Protein AF-A0A8H5H536-F1 (afdb_monomer)

InterPro domains:
  IPR001461 Aspartic peptidase A1 [PR00792] (203-216)
  IPR001461 Aspartic peptidase A1 [PR00792] (248-259)
  IPR001461 Aspartic peptidase A1 [PTHR47966] (101-314)
  IPR001969 Aspartic peptidase, active site [PS00141] (248-259)
  IPR021109 Aspartic peptidase domain superfamily [G3DSA:2.40.70.10] (59-215)
  IPR021109 Aspartic peptidase domain superfamily [G3DSA:2.40.70.10] (216-343)
  IPR021109 Aspartic pe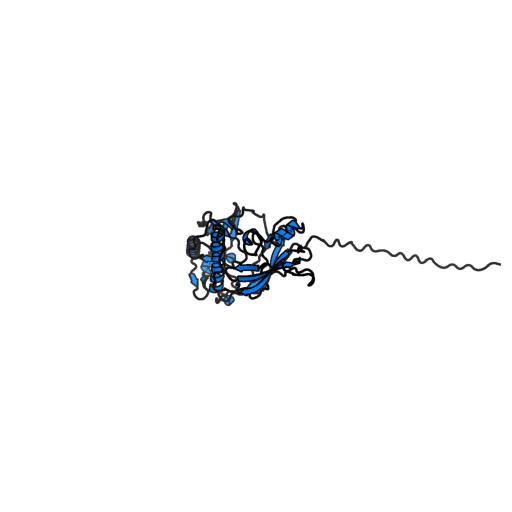ptidase domain superfamily [SSF50630] (77-317)
  IPR033121 Peptidase family A1 domain [PF00026] (100-315)
  IPR033121 Peptidase family A1 domain [PS51767] (1-344)
  IPR034164 Pepsin-like domain [cd05471] (98-299)

pLDDT: mean 84.54, std 18.36, range [27.88, 98.62]

Foldseek 3Di:
DDDDDDDDDDPPPPPPPPPDPPPPPPVPFPQKWWWKKAADFQFLQLQQLLLLLQVVVVQLLLVVVVDPDPDDDDDDAARAQGMDTDTDKDWAPDPPQKAFPVKKFWDDGSRKIFIFTKIFTWIDSDPLQIQGGAIDGDGPDMDRQPPDPDDQDPKDQCSQAPRIPPDRTGDHSLRRCVVVVSAQDSDKDKADDDDLDRIDGDIIIGHRDDDPVRDDDDDDDDDAFFRTNKFWKWKDFPPHTLRDTDIDHDDPSRQFAEDEPSSLVVQCVVLVWDQDPQRRFTWHAPVSLVVGTWIWIQGNNDTDTCGSVNQWDNLSCQVSNVHHSRITTGRYDYSDNDPRDSRD

Organism: NCBI:txid2823264

Secondary structure (DSSP, 8-state):
-------------------------------EEEEEEEE--S-HHHHHHHHHHHHHHHHHHHHHHTTTS------------SEEEE---EE-SSTTS-EEEEEEEEEE-SS-EEEEEEEEEEEEEETTEEEEEEEEEEEEEEES-TT-S-----S-GGGGTTTBTT-S----HHHHHHHTTSSSSS-EEEE----SSSEEEEEEEEESS--GGG--S-PPP---BTTTTEEEEEEEETTEEEEEEEEEE--TT--SEEE-HHHHHHHHHHHT-EEETTTTEEE--HHHHHHPPPEEEEETTEEEEE-GGGGB--GGGGGGGT--TT--BB-EEE-TT----TT-

Radius of gyration: 27.01 Å; Cα contacts (8 Å, |Δi|>4): 623; chains: 1; bounding box: 98×90×53 Å

Sequence (344 aa):
MFSSTSLLTVVTLVLGFASGTVIVVDRSPILSLPLKRINNFTSGHDILAHDLARINKFDNRAKAHGSDKPAKRQAEPVINEVVSYIASVGVGANDKQSTDTGELVEVSYGSGDFVGLEFIDRVTLTPSLVIQQQSIGIAIESDGFEGVDGILGIGPVALTEGTVDGSVTVPTVTDNLFALGSITENLVSISFEPTTTEEITNGELFFGGTDSSKFTGNITFVPKVGDFWGISQSVSYGGTTIIDNLSGIVDTGTTLLLMTTASFDAYIAATGGVLNENVGLFSITAAQFAALKPLEFNIGGTTFSLTANAQIFPRSLNVDIGGTANDIFLIAGDLGGFPFSQNL

Solvent-accessible surface area (backbone atoms only — not comparable to full-atom values): 20076 Å² total; per-residue (Å²): 138,90,80,80,91,82,89,81,79,87,80,79,79,77,78,74,76,74,77,66,76,80,74,76,70,81,77,70,70,54,44,65,37,62,19,32,40,41,55,59,50,70,25,32,44,56,46,52,52,32,38,50,35,35,51,53,39,51,53,52,49,42,56,28,74,78,38,105,49,83,81,70,91,73,94,66,80,62,34,66,64,38,62,46,77,45,63,76,69,45,73,56,92,51,93,85,58,62,39,80,69,85,32,47,24,48,51,77,58,32,27,26,37,37,37,28,40,31,28,34,25,28,39,32,61,33,100,51,41,69,40,75,72,36,71,44,74,48,69,79,44,72,46,45,52,84,96,53,98,74,82,85,68,82,69,59,47,75,75,36,44,75,29,34,59,101,43,71,58,55,74,34,66,57,53,50,35,28,75,72,61,67,25,89,36,84,40,74,36,80,44,82,61,91,66,73,60,57,64,48,78,64,28,34,41,24,51,30,46,76,64,72,91,77,60,78,91,78,89,84,82,68,72,76,32,49,73,56,63,9,38,59,31,30,33,27,48,80,87,43,76,51,37,81,74,44,73,43,70,69,58,92,81,46,87,56,54,69,30,55,41,72,34,32,51,51,49,34,66,74,56,60,45,44,78,34,82,84,22,53,34,31,30,42,52,74,70,41,55,76,65,46,56,41,42,36,37,37,43,81,88,44,78,48,72,43,43,50,75,72,46,35,53,50,39,77,50,25,56,47,25,62,48,46,72,85,53,43,35,39,37,63,38,66,56,74,71,67,82,77,57,91,46,63

Nearest PDB structures (foldseek):
  1wkr-assembly1_A  TM=9.318E-01  e=3.523E-28  Irpex lacteus
  4rld-assembly1_A  TM=7.483E-01  e=2.698E-11  Blattella germanica
  5t4s-assembly2_B  TM=7.698E-01  e=8.590E-10  Homo sapiens
  5sxn-assembly1_A  TM=7.716E-01  e=2.570E-09  Homo sapiens
  1lyw-assembly11_H  TM=7.728E-01  e=1.635E-07  Homo sapiens

Mean predicted aligned error: 8.86 Å

Structure (mmCIF, N/CA/C/O backbone):
data_AF-A0A8H5H536-F1
#
_entry.id   AF-A0A8H5H536-F1
#
loop_
_atom_site.group_PDB
_atom_site.id
_atom_site.type_symbol
_atom_site.label_atom_id
_atom_site.label_alt_id
_atom_site.label_comp_id
_atom_site.label_asym_id
_atom_site.label_entity_id
_atom_site.label_seq_id
_atom_site.pdbx_PDB_ins_code
_atom_site.Cartn_x
_atom_site.Cartn_y
_atom_site.Cartn_z
_atom_site.occupancy
_atom_site.B_iso_or_equiv
_atom_site.auth_seq_id
_atom_site.auth_comp_id
_atom_site.auth_asym_id
_atom_site.auth_atom_id
_atom_site.pdbx_PDB_model_num
ATOM 1 N N . MET A 1 1 ? 73.136 -68.335 -19.464 1.00 41.34 1 MET A N 1
ATOM 2 C CA . MET A 1 1 ? 73.255 -67.261 -18.455 1.00 41.34 1 MET A CA 1
ATOM 3 C C . MET A 1 1 ? 71.862 -66.983 -17.917 1.00 41.34 1 MET A C 1
ATOM 5 O O . MET A 1 1 ? 71.053 -66.416 -18.633 1.00 41.34 1 MET A O 1
ATOM 9 N N . PHE A 1 2 ? 71.557 -67.489 -16.722 1.00 36.97 2 PHE A N 1
ATOM 10 C CA . PHE A 1 2 ? 70.309 -67.203 -16.010 1.00 36.97 2 PHE A CA 1
ATOM 11 C C . PHE A 1 2 ? 70.482 -65.906 -15.217 1.00 36.97 2 PHE A C 1
ATOM 13 O O . PHE A 1 2 ? 71.493 -65.758 -14.534 1.00 36.97 2 PHE A O 1
ATOM 20 N N . SER A 1 3 ? 69.507 -64.997 -15.287 1.00 37.75 3 SER A N 1
ATOM 21 C CA . SER A 1 3 ? 69.439 -63.830 -14.405 1.00 37.75 3 SER A CA 1
ATOM 22 C C . SER A 1 3 ? 68.028 -63.664 -13.851 1.00 37.75 3 SER A C 1
ATOM 24 O O . SER A 1 3 ? 67.093 -63.357 -14.582 1.00 37.75 3 SER A O 1
ATOM 26 N N . SER A 1 4 ? 67.947 -63.897 -12.541 1.00 38.84 4 SER A N 1
ATOM 27 C CA . SER A 1 4 ? 67.132 -63.209 -11.533 1.00 38.84 4 SER A CA 1
ATOM 28 C C . SER A 1 4 ? 65.649 -62.937 -11.820 1.00 38.84 4 SER A C 1
ATOM 30 O O . SER A 1 4 ? 65.269 -61.922 -12.400 1.00 38.84 4 SER A O 1
ATOM 32 N N . THR A 1 5 ? 64.823 -63.789 -11.217 1.00 43.00 5 THR A N 1
ATOM 33 C CA . THR A 1 5 ? 63.564 -63.434 -10.548 1.00 43.00 5 THR A CA 1
ATOM 34 C C . THR A 1 5 ? 63.624 -62.084 -9.827 1.00 43.00 5 THR A C 1
ATOM 36 O O . THR A 1 5 ? 64.514 -61.870 -9.005 1.00 43.00 5 THR A O 1
ATOM 39 N N . SER A 1 6 ? 62.604 -61.247 -10.025 1.00 38.75 6 SER A N 1
ATOM 40 C CA . SER A 1 6 ? 62.113 -60.370 -8.964 1.00 38.75 6 SER A CA 1
ATOM 41 C C . SER A 1 6 ? 60.592 -60.288 -9.036 1.00 38.75 6 SER A C 1
ATOM 43 O O . SER A 1 6 ? 60.005 -59.879 -10.036 1.00 38.75 6 SER A O 1
ATOM 45 N N . LEU A 1 7 ? 59.983 -60.780 -7.967 1.00 37.56 7 LEU A N 1
ATOM 46 C CA . LEU A 1 7 ? 58.570 -60.749 -7.645 1.00 37.56 7 LEU A CA 1
ATOM 47 C C . LEU A 1 7 ? 58.362 -59.469 -6.825 1.00 37.56 7 LEU A C 1
ATOM 49 O O . LEU A 1 7 ? 58.986 -59.372 -5.774 1.00 37.56 7 LEU A O 1
ATOM 53 N N . LEU A 1 8 ? 57.530 -58.511 -7.249 1.00 32.16 8 LEU A N 1
ATOM 54 C CA . LEU A 1 8 ? 56.931 -57.555 -6.305 1.00 32.16 8 LEU A CA 1
ATOM 55 C C . LEU A 1 8 ? 55.709 -56.829 -6.901 1.00 32.16 8 LEU A C 1
ATOM 57 O O . LEU A 1 8 ? 55.818 -55.882 -7.670 1.00 32.16 8 LEU A O 1
ATOM 61 N N . THR A 1 9 ? 54.545 -57.343 -6.507 1.00 32.62 9 THR A N 1
ATOM 62 C CA . THR A 1 9 ? 53.381 -56.600 -6.001 1.00 32.62 9 THR A CA 1
ATOM 63 C C . THR A 1 9 ? 52.836 -55.442 -6.846 1.00 32.62 9 THR A C 1
ATOM 65 O O . THR A 1 9 ? 53.209 -54.283 -6.688 1.00 32.62 9 THR A O 1
ATOM 68 N N . VAL A 1 10 ? 51.820 -55.757 -7.653 1.00 33.25 10 VAL A N 1
ATOM 69 C CA . VAL A 1 10 ? 50.838 -54.785 -8.149 1.00 33.25 10 VAL A CA 1
ATOM 70 C C . VAL A 1 10 ? 50.047 -54.257 -6.949 1.00 33.25 10 VAL A C 1
ATOM 72 O O . VAL A 1 10 ? 49.229 -54.972 -6.375 1.00 33.25 10 VAL A O 1
ATOM 75 N N . VAL A 1 11 ? 50.301 -53.012 -6.548 1.00 29.97 11 VAL A N 1
ATOM 76 C CA . VAL A 1 11 ? 49.394 -52.259 -5.674 1.00 29.97 11 VAL A CA 1
ATOM 77 C C . VAL A 1 11 ? 48.292 -51.698 -6.564 1.00 29.97 11 VAL A C 1
ATOM 79 O O . VAL A 1 11 ? 48.457 -50.672 -7.221 1.00 29.97 11 VAL A O 1
ATOM 82 N N . THR A 1 12 ? 47.167 -52.401 -6.623 1.00 31.64 12 THR A N 1
ATOM 83 C CA . THR A 1 12 ? 45.928 -51.890 -7.208 1.00 31.64 12 THR A CA 1
ATOM 84 C C . THR A 1 12 ? 45.383 -50.816 -6.269 1.00 31.64 12 THR A C 1
ATOM 86 O O . THR A 1 12 ? 44.748 -51.119 -5.260 1.00 31.64 12 THR A O 1
ATOM 89 N N . LEU A 1 13 ? 45.656 -49.545 -6.569 1.00 27.88 13 LEU A N 1
ATOM 90 C CA . LEU A 1 13 ? 44.979 -48.425 -5.925 1.00 27.88 13 LEU A CA 1
ATOM 91 C C . LEU A 1 13 ? 43.545 -48.380 -6.468 1.00 27.88 13 LEU A C 1
ATOM 93 O O . LEU A 1 13 ? 43.276 -47.794 -7.515 1.00 27.88 13 LEU A O 1
ATOM 97 N N . VAL A 1 14 ? 42.625 -49.046 -5.775 1.00 33.03 14 VAL A N 1
ATOM 98 C CA . VAL A 1 14 ? 41.189 -48.848 -5.979 1.00 33.03 14 VAL A CA 1
ATOM 99 C C . VAL A 1 14 ? 40.867 -47.450 -5.455 1.00 33.03 14 VAL A C 1
ATOM 101 O O . VAL A 1 14 ? 40.632 -47.264 -4.263 1.00 33.03 14 VAL A O 1
ATOM 104 N N . LEU A 1 15 ? 40.881 -46.445 -6.337 1.00 34.53 15 LEU A N 1
ATOM 105 C CA . LEU A 1 15 ? 40.145 -45.210 -6.085 1.00 34.53 15 LEU A CA 1
ATOM 106 C C . LEU A 1 15 ? 38.660 -45.568 -6.123 1.00 34.53 15 LEU A C 1
ATOM 108 O O . LEU A 1 15 ? 38.019 -45.566 -7.172 1.00 34.53 15 LEU A O 1
ATOM 112 N N . GLY A 1 16 ? 38.122 -45.911 -4.956 1.00 34.75 16 GLY A N 1
ATOM 113 C CA . GLY A 1 16 ? 36.696 -45.814 -4.719 1.00 34.75 16 GLY A CA 1
ATOM 114 C C . GLY A 1 16 ? 36.318 -44.347 -4.847 1.00 34.75 16 GLY A C 1
ATOM 115 O O . GLY A 1 16 ? 36.476 -43.581 -3.900 1.00 34.75 16 GLY A O 1
ATOM 116 N N . PHE A 1 17 ? 35.837 -43.940 -6.020 1.00 40.31 17 PHE A N 1
ATOM 117 C CA . PHE A 1 17 ? 34.988 -42.765 -6.097 1.00 40.31 17 PHE A CA 1
ATOM 118 C C . PHE A 1 17 ? 33.731 -43.119 -5.309 1.00 40.31 17 PHE A C 1
ATOM 120 O O . PHE A 1 17 ? 32.824 -43.774 -5.816 1.00 40.31 17 PHE A O 1
ATOM 127 N N . ALA A 1 18 ? 33.706 -42.732 -4.033 1.00 43.88 18 ALA A N 1
ATOM 128 C CA . ALA A 1 18 ? 32.449 -42.502 -3.356 1.00 43.88 18 ALA A CA 1
ATOM 129 C C . ALA A 1 18 ? 31.731 -41.462 -4.217 1.00 43.88 18 ALA A C 1
ATOM 131 O O . ALA A 1 18 ? 32.141 -40.301 -4.262 1.00 43.88 18 ALA A O 1
ATOM 132 N N . SER A 1 19 ? 30.728 -41.896 -4.979 1.00 49.88 19 SER A N 1
ATOM 133 C CA . SER A 1 19 ? 29.763 -40.989 -5.574 1.00 49.88 19 SER A CA 1
ATOM 134 C C . SER A 1 19 ? 29.090 -40.296 -4.399 1.00 49.88 19 SER A C 1
ATOM 136 O O . SER A 1 19 ? 28.136 -40.821 -3.822 1.00 49.88 19 SER A O 1
ATOM 138 N N . GLY A 1 20 ? 29.655 -39.164 -3.974 1.00 50.12 20 GLY A N 1
ATOM 139 C CA . GLY A 1 20 ? 28.953 -38.240 -3.107 1.00 50.12 20 GLY A CA 1
ATOM 140 C C . GLY A 1 20 ? 27.596 -38.021 -3.747 1.00 50.12 20 GLY A C 1
ATOM 141 O O . GLY A 1 20 ? 27.513 -37.848 -4.967 1.00 50.12 20 GLY A O 1
ATOM 142 N N . THR A 1 21 ? 26.544 -38.150 -2.948 1.00 49.88 21 THR A N 1
ATOM 143 C CA . THR A 1 21 ? 25.178 -37.852 -3.353 1.00 49.88 21 THR A CA 1
ATOM 144 C C . THR A 1 21 ? 25.223 -36.595 -4.209 1.00 49.88 21 THR A C 1
ATOM 146 O O . THR A 1 21 ? 25.726 -35.569 -3.747 1.00 49.88 21 THR A O 1
ATOM 149 N N . VAL A 1 22 ? 24.789 -36.681 -5.469 1.00 46.38 22 VAL A N 1
ATOM 150 C CA . VAL A 1 22 ? 24.587 -35.478 -6.272 1.00 46.38 22 VAL A CA 1
ATOM 151 C C . VAL A 1 22 ? 23.543 -34.689 -5.504 1.00 46.38 22 VAL A C 1
ATOM 153 O O . VAL A 1 22 ? 22.368 -35.052 -5.493 1.00 46.38 22 VAL A O 1
ATOM 156 N N . ILE A 1 23 ? 23.988 -33.663 -4.784 1.00 45.78 23 ILE A N 1
ATOM 157 C CA . ILE A 1 23 ? 23.090 -32.664 -4.240 1.00 45.78 23 ILE A CA 1
ATOM 158 C C . ILE A 1 23 ? 22.550 -31.981 -5.485 1.00 45.78 23 ILE A C 1
ATOM 160 O O . ILE A 1 23 ? 23.246 -31.196 -6.133 1.00 45.78 23 ILE A O 1
ATOM 164 N N . VAL A 1 24 ? 21.333 -32.354 -5.872 1.00 44.69 24 VAL A N 1
ATOM 165 C CA . VAL A 1 24 ? 20.528 -31.528 -6.756 1.00 44.69 24 VAL A CA 1
ATOM 166 C C . VAL A 1 24 ? 20.288 -30.261 -5.952 1.00 44.69 24 VAL A C 1
ATOM 168 O O . VAL A 1 24 ? 19.407 -30.207 -5.101 1.00 44.69 24 VAL A O 1
ATOM 171 N N . VAL A 1 25 ? 21.170 -29.280 -6.133 1.00 47.19 25 VAL A N 1
ATOM 172 C CA . VAL A 1 25 ? 20.876 -27.916 -5.722 1.00 47.19 25 VAL A CA 1
ATOM 173 C C . VAL A 1 25 ? 19.672 -27.545 -6.560 1.00 47.19 25 VAL A C 1
ATOM 175 O O . VAL A 1 25 ? 19.776 -27.518 -7.788 1.00 47.19 25 VAL A O 1
ATOM 178 N N . ASP A 1 26 ? 18.530 -27.372 -5.908 1.00 48.66 26 ASP A N 1
ATOM 179 C CA . ASP A 1 26 ? 17.352 -26.837 -6.560 1.00 48.66 26 ASP A CA 1
ATOM 180 C C . ASP A 1 26 ? 17.751 -25.488 -7.170 1.00 48.66 26 ASP A C 1
ATOM 182 O O . ASP A 1 26 ? 18.129 -24.554 -6.463 1.00 48.66 26 ASP A O 1
ATOM 186 N N . ARG A 1 27 ? 17.809 -25.445 -8.503 1.00 54.88 27 ARG A N 1
ATOM 187 C CA . ARG A 1 27 ? 18.134 -24.240 -9.277 1.00 54.88 27 ARG A CA 1
ATOM 188 C C . ARG A 1 27 ? 16.863 -23.509 -9.693 1.00 54.88 27 ARG A C 1
ATOM 190 O O . ARG A 1 27 ? 16.903 -22.769 -10.676 1.00 54.88 27 ARG A O 1
ATOM 197 N N . SER A 1 28 ? 15.743 -23.760 -9.014 1.00 66.31 28 SER A N 1
ATOM 198 C CA . SER A 1 28 ? 14.539 -22.967 -9.210 1.00 66.31 28 SER A CA 1
ATOM 199 C C . SER A 1 28 ? 14.901 -21.484 -9.088 1.00 66.31 28 SER A C 1
ATOM 201 O O . SER A 1 28 ? 15.673 -21.115 -8.194 1.00 66.31 28 SER A O 1
ATOM 203 N N . PRO A 1 29 ? 14.434 -20.641 -10.022 1.00 75.69 29 PRO A N 1
ATOM 204 C CA . PRO A 1 29 ? 14.765 -19.228 -10.000 1.00 75.69 29 PRO A CA 1
ATOM 205 C C . PRO A 1 29 ? 14.310 -18.618 -8.671 1.00 75.69 29 PRO A C 1
ATOM 207 O O . PRO A 1 29 ? 13.222 -18.913 -8.177 1.00 75.69 29 PRO A O 1
ATOM 210 N N . ILE A 1 30 ? 15.151 -17.767 -8.082 1.00 82.44 30 ILE A N 1
ATOM 211 C CA . ILE A 1 30 ? 14.781 -17.002 -6.889 1.00 82.44 30 ILE A CA 1
ATOM 212 C C . ILE A 1 30 ? 13.914 -15.837 -7.357 1.00 82.44 30 ILE A C 1
ATOM 214 O O . ILE A 1 30 ? 14.422 -14.793 -7.772 1.00 82.44 30 ILE A O 1
ATOM 218 N N . LEU A 1 31 ? 12.605 -16.059 -7.327 1.00 90.56 31 LEU A N 1
ATOM 219 C CA . LEU A 1 31 ? 11.585 -15.093 -7.739 1.00 90.56 31 LEU A CA 1
ATOM 220 C C . LEU A 1 31 ? 11.139 -14.161 -6.600 1.00 90.56 31 LEU A C 1
ATOM 222 O O . LEU A 1 31 ? 10.415 -13.196 -6.836 1.00 90.56 31 LEU A O 1
ATOM 226 N N . SER A 1 32 ? 11.597 -14.464 -5.386 1.00 93.19 32 SER A N 1
ATOM 227 C CA . SER A 1 32 ? 11.337 -13.740 -4.146 1.00 93.19 32 SER A CA 1
ATOM 228 C C . SER A 1 32 ? 12.325 -12.592 -3.947 1.00 93.19 32 SER A C 1
ATOM 230 O O . SER A 1 32 ? 13.542 -12.794 -3.985 1.00 93.19 32 SER A O 1
ATOM 232 N N . LEU A 1 33 ? 11.796 -11.400 -3.691 1.00 94.56 33 LEU A N 1
ATOM 233 C CA . LEU A 1 33 ? 12.526 -10.206 -3.289 1.00 94.56 33 LEU A CA 1
ATOM 234 C C . LEU A 1 33 ? 12.054 -9.793 -1.883 1.00 94.56 33 LEU A C 1
ATOM 236 O O . LEU A 1 33 ? 10.932 -9.297 -1.742 1.00 94.56 33 LEU A O 1
ATOM 240 N N . PRO A 1 34 ? 12.877 -9.993 -0.836 1.00 93.88 34 PRO A N 1
ATOM 241 C CA . PRO A 1 34 ? 12.517 -9.621 0.527 1.00 93.88 34 PRO A CA 1
ATOM 242 C C . PRO A 1 34 ? 12.267 -8.119 0.674 1.00 93.88 34 PRO A C 1
ATOM 244 O O . PRO A 1 34 ? 13.032 -7.301 0.159 1.00 93.88 34 PRO A O 1
ATOM 247 N N . LEU A 1 35 ? 11.232 -7.773 1.438 1.00 93.44 35 LEU A N 1
ATOM 248 C CA . LEU A 1 35 ? 10.911 -6.400 1.805 1.00 93.44 35 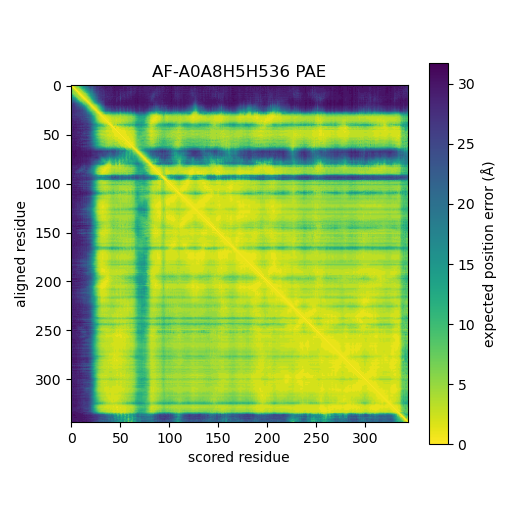LEU A CA 1
ATOM 249 C C . LEU A 1 35 ? 11.196 -6.157 3.281 1.00 93.44 35 LEU A C 1
ATOM 251 O O . LEU A 1 35 ? 10.733 -6.879 4.173 1.00 93.44 35 LEU A O 1
ATOM 255 N N . LYS A 1 36 ? 11.932 -5.080 3.522 1.00 92.81 36 LYS A N 1
ATOM 256 C CA . LYS A 1 36 ? 12.183 -4.523 4.837 1.00 92.81 36 LYS A CA 1
ATOM 257 C C . LYS A 1 36 ? 11.192 -3.406 5.107 1.00 92.81 36 LYS A C 1
ATOM 259 O O . LYS A 1 36 ? 11.188 -2.405 4.401 1.00 92.81 36 LYS A O 1
ATOM 264 N N . ARG A 1 37 ? 10.376 -3.568 6.138 1.00 90.62 37 ARG A N 1
ATOM 265 C CA . ARG A 1 37 ? 9.504 -2.518 6.647 1.00 90.62 37 ARG A CA 1
ATOM 266 C C . ARG A 1 37 ? 10.302 -1.584 7.550 1.00 90.62 37 ARG A C 1
ATOM 268 O O . ARG A 1 37 ? 10.988 -2.064 8.452 1.00 90.62 37 ARG A O 1
ATOM 275 N N . ILE A 1 38 ? 10.163 -0.282 7.329 1.00 88.50 38 ILE A N 1
ATOM 276 C CA . ILE A 1 38 ? 10.620 0.783 8.222 1.00 88.50 38 ILE A CA 1
ATOM 277 C C . ILE A 1 38 ? 9.415 1.652 8.569 1.00 88.50 38 ILE A C 1
ATOM 279 O O . ILE A 1 38 ? 8.685 2.094 7.686 1.00 88.50 38 ILE A O 1
ATOM 283 N N . ASN A 1 39 ? 9.214 1.889 9.855 1.00 86.44 39 ASN A N 1
ATOM 284 C CA . ASN A 1 39 ? 8.228 2.822 10.375 1.00 86.44 39 ASN A CA 1
ATOM 285 C C . ASN A 1 39 ? 8.936 4.125 10.777 1.00 86.44 39 ASN A C 1
ATOM 287 O O . ASN A 1 39 ? 9.887 4.073 11.553 1.00 86.44 39 ASN A O 1
ATOM 291 N N . ASN A 1 40 ? 8.471 5.268 10.271 1.00 83.12 40 ASN A N 1
ATOM 292 C CA . ASN A 1 40 ? 9.058 6.589 10.533 1.00 83.12 40 ASN A CA 1
ATOM 293 C C . ASN A 1 40 ? 7.994 7.630 10.942 1.00 83.12 40 ASN A C 1
ATOM 295 O O . ASN A 1 40 ? 8.155 8.830 10.733 1.00 83.12 40 ASN A O 1
ATOM 299 N N . PHE A 1 41 ? 6.875 7.174 11.510 1.00 83.75 41 PHE A N 1
ATOM 300 C CA . PHE A 1 41 ? 5.860 8.060 12.078 1.00 83.75 41 PHE A CA 1
ATOM 301 C C . PHE A 1 41 ? 6.352 8.766 13.339 1.00 83.75 41 PHE A C 1
ATOM 303 O O . PHE A 1 41 ? 6.998 8.164 14.192 1.00 83.75 41 PHE A O 1
ATOM 310 N N . THR A 1 42 ? 5.948 10.030 13.475 1.00 81.00 42 THR A N 1
ATOM 311 C CA . THR A 1 42 ? 6.133 10.851 14.682 1.00 81.00 42 THR A CA 1
ATOM 312 C C . THR A 1 42 ? 4.816 11.216 15.367 1.00 81.00 42 THR A C 1
ATOM 314 O O . THR A 1 42 ? 4.795 11.567 16.548 1.00 81.00 42 THR A O 1
ATOM 317 N N . SER A 1 43 ? 3.702 11.137 14.638 1.00 86.06 43 SER A N 1
ATOM 318 C CA . SER A 1 43 ? 2.345 11.287 15.155 1.00 86.06 43 SER A CA 1
ATOM 319 C C . SER A 1 43 ? 1.343 10.614 14.215 1.00 86.06 43 SER A C 1
ATOM 321 O O . SER A 1 43 ? 1.623 10.381 13.039 1.00 86.06 43 SER A O 1
ATOM 323 N N . GLY A 1 44 ? 0.147 10.311 14.714 1.00 84.12 44 GLY A N 1
ATOM 324 C CA . GLY A 1 44 ? -0.946 9.837 13.866 1.00 84.12 44 GLY A CA 1
ATOM 325 C C . GLY A 1 44 ? -1.523 10.911 12.935 1.00 84.12 44 GLY A C 1
ATOM 326 O O . GLY A 1 44 ? -2.045 10.563 11.878 1.00 84.12 44 GLY A O 1
ATOM 327 N N . HIS A 1 45 ? -1.374 12.200 13.270 1.00 85.50 45 HIS A N 1
ATOM 328 C CA . HIS A 1 45 ? -1.668 13.314 12.362 1.00 85.50 45 HIS A CA 1
ATOM 329 C C . HIS A 1 45 ? -0.788 13.242 11.119 1.00 85.50 45 HIS A C 1
ATOM 331 O O . HIS A 1 45 ? -1.303 13.395 10.016 1.00 85.50 45 HIS A O 1
ATOM 337 N N . ASP A 1 46 ? 0.503 12.946 11.292 1.00 84.88 46 ASP A N 1
ATOM 338 C CA . ASP A 1 46 ? 1.442 12.815 10.175 1.00 84.88 46 ASP A CA 1
ATOM 339 C C . ASP A 1 46 ? 1.070 11.619 9.288 1.00 84.88 46 ASP A C 1
ATOM 341 O O . ASP A 1 46 ? 1.061 11.754 8.067 1.00 84.88 46 ASP A O 1
ATOM 345 N N . ILE A 1 47 ? 0.663 10.487 9.889 1.00 88.81 47 ILE A N 1
ATOM 346 C CA . ILE A 1 47 ? 0.154 9.319 9.145 1.00 88.81 47 ILE A CA 1
ATOM 347 C C . ILE A 1 47 ? -1.069 9.713 8.299 1.00 88.81 47 ILE A C 1
ATOM 349 O O . ILE A 1 47 ? -1.099 9.465 7.095 1.00 88.81 47 ILE A O 1
ATOM 353 N N . LEU A 1 48 ? -2.088 10.321 8.917 1.00 88.94 48 LEU A N 1
ATOM 354 C CA . LEU A 1 48 ? -3.324 10.671 8.216 1.00 88.94 48 LEU A CA 1
ATOM 355 C C . LEU A 1 48 ? -3.082 11.731 7.134 1.00 88.94 48 LEU A C 1
ATOM 357 O O . LEU A 1 48 ? -3.606 11.606 6.030 1.00 88.94 48 LEU A O 1
ATOM 361 N N . ALA A 1 49 ? -2.290 12.761 7.429 1.00 85.69 49 ALA A N 1
ATOM 362 C CA . ALA A 1 49 ? -1.971 13.817 6.476 1.00 85.69 49 ALA A CA 1
ATOM 363 C C . ALA A 1 49 ? -1.197 13.273 5.267 1.00 85.69 49 ALA A C 1
ATOM 365 O O . ALA A 1 49 ? -1.545 13.606 4.133 1.00 85.69 49 ALA A O 1
ATOM 366 N N . HIS A 1 50 ? -0.210 12.401 5.502 1.00 84.44 50 HIS A N 1
ATOM 367 C CA . HIS A 1 50 ? 0.528 11.697 4.454 1.00 84.44 50 HIS A CA 1
ATOM 368 C C . HIS A 1 50 ? -0.415 10.913 3.535 1.00 84.44 50 HIS A C 1
ATOM 370 O O . HIS A 1 50 ? -0.421 11.106 2.316 1.00 84.44 50 HIS A O 1
ATOM 376 N N . ASP A 1 51 ? -1.260 10.064 4.121 1.00 87.81 51 ASP A N 1
ATOM 377 C CA . ASP A 1 51 ? -2.157 9.208 3.352 1.00 87.81 51 ASP A CA 1
ATOM 378 C C . ASP A 1 51 ? -3.202 10.032 2.575 1.00 87.81 51 ASP A C 1
ATOM 380 O O . ASP A 1 51 ? -3.484 9.746 1.410 1.00 87.81 51 ASP A O 1
ATOM 384 N N . LEU A 1 52 ? -3.725 11.120 3.155 1.00 87.00 52 LEU A N 1
ATOM 385 C CA . LEU A 1 52 ? -4.630 12.039 2.453 1.00 87.00 52 LEU A CA 1
ATOM 386 C C . LEU A 1 52 ? -3.948 12.768 1.287 1.00 87.00 52 LEU A C 1
ATOM 388 O O . LEU A 1 52 ? -4.553 12.912 0.221 1.00 87.00 52 LEU A O 1
ATOM 392 N N . ALA A 1 53 ? -2.697 13.208 1.449 1.00 82.69 53 ALA A N 1
ATOM 393 C CA . ALA A 1 53 ? -1.931 13.830 0.369 1.00 82.69 53 ALA A CA 1
ATOM 394 C C . ALA A 1 53 ? -1.721 12.855 -0.804 1.00 82.69 53 ALA A C 1
ATOM 396 O O . ALA A 1 53 ? -1.898 13.223 -1.972 1.00 82.69 53 ALA A O 1
ATOM 397 N N . ARG A 1 54 ? -1.445 11.583 -0.496 1.00 82.62 54 ARG A N 1
ATOM 398 C CA . ARG A 1 54 ? -1.320 10.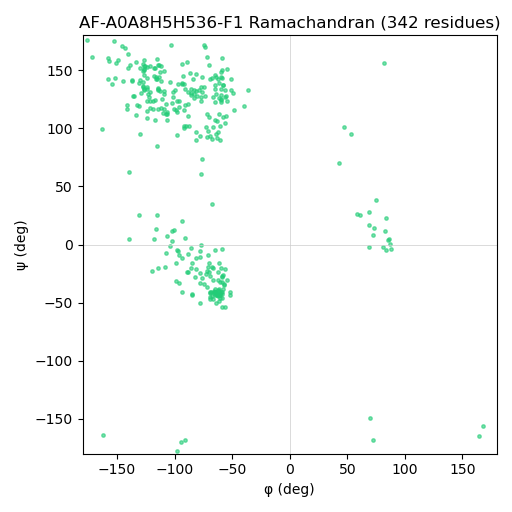497 -1.476 1.00 82.62 54 ARG A CA 1
ATOM 399 C C . ARG A 1 54 ? -2.608 10.257 -2.261 1.00 82.62 54 ARG A C 1
ATOM 401 O O . ARG A 1 54 ? -2.579 10.267 -3.494 1.00 82.62 54 ARG A O 1
ATOM 408 N N . ILE A 1 55 ? -3.748 10.145 -1.578 1.00 83.06 55 ILE A N 1
ATOM 409 C CA . ILE A 1 55 ? -5.046 9.957 -2.244 1.00 83.06 55 ILE A CA 1
ATOM 410 C C . ILE A 1 55 ? -5.433 11.165 -3.109 1.00 83.06 55 ILE A C 1
ATOM 412 O O . ILE A 1 55 ? -5.889 10.986 -4.242 1.00 83.06 55 ILE A O 1
ATOM 416 N N . ASN A 1 56 ? -5.193 12.392 -2.638 1.00 81.25 56 ASN A N 1
ATOM 417 C CA . ASN A 1 56 ? -5.444 13.602 -3.429 1.00 81.25 56 ASN A CA 1
ATOM 418 C C . ASN A 1 56 ? -4.676 13.598 -4.755 1.00 81.25 56 ASN A C 1
ATOM 420 O O . ASN A 1 56 ? -5.185 14.058 -5.782 1.00 81.25 56 ASN A O 1
ATOM 424 N N . LYS A 1 57 ? -3.460 13.041 -4.768 1.00 77.81 57 LYS A N 1
ATOM 425 C CA . LYS A 1 57 ? -2.677 12.921 -5.996 1.00 77.81 57 LYS A CA 1
ATOM 426 C C . LYS A 1 57 ? -3.275 11.917 -6.974 1.00 77.81 57 LYS A C 1
ATOM 428 O O . LYS A 1 57 ? -3.324 12.218 -8.169 1.00 77.81 57 LYS A O 1
ATOM 433 N N . PHE A 1 58 ? -3.753 10.770 -6.493 1.00 79.38 58 PHE A N 1
ATOM 434 C CA . PHE A 1 58 ? -4.434 9.798 -7.349 1.00 79.38 58 PHE A CA 1
ATOM 435 C C . PHE A 1 58 ? -5.659 10.413 -8.020 1.00 79.38 58 PHE A C 1
ATOM 437 O O . PHE A 1 58 ? -5.808 10.296 -9.236 1.00 79.38 58 PHE A O 1
ATOM 444 N N . ASP A 1 59 ? -6.490 11.135 -7.264 1.00 77.38 59 ASP A N 1
ATOM 445 C CA . ASP A 1 59 ? -7.693 11.773 -7.806 1.00 77.38 59 ASP A CA 1
ATOM 446 C C . ASP A 1 59 ? -7.346 12.847 -8.850 1.00 77.38 59 ASP A C 1
ATOM 448 O O . ASP A 1 59 ? -7.922 12.884 -9.940 1.00 77.38 59 ASP A O 1
ATOM 452 N N . ASN A 1 60 ? -6.330 13.669 -8.576 1.00 77.00 60 ASN A N 1
ATOM 453 C CA . ASN A 1 60 ? -5.835 14.654 -9.536 1.00 77.00 60 ASN A CA 1
ATOM 454 C C . ASN A 1 60 ? -5.286 14.003 -10.815 1.00 77.00 60 ASN A C 1
ATOM 456 O O . ASN A 1 60 ? -5.523 14.515 -11.911 1.00 77.00 60 ASN A O 1
ATOM 460 N N . ARG A 1 61 ? -4.577 12.873 -10.703 1.00 74.50 61 ARG A N 1
ATOM 461 C CA . ARG A 1 61 ? -4.025 12.143 -11.854 1.00 74.50 61 ARG A CA 1
ATOM 462 C C . ARG A 1 61 ? -5.126 11.491 -12.690 1.00 74.50 61 ARG A C 1
ATOM 464 O O . ARG A 1 61 ? -5.115 11.674 -13.903 1.00 74.50 61 ARG A O 1
ATOM 471 N N . ALA A 1 62 ? -6.096 10.826 -12.063 1.00 74.31 62 ALA A N 1
ATOM 472 C CA . ALA A 1 62 ? -7.246 10.234 -12.754 1.00 74.31 62 ALA A CA 1
ATOM 473 C C . ALA A 1 62 ? -8.065 11.302 -13.508 1.00 74.31 62 ALA A C 1
ATOM 475 O O . ALA A 1 62 ? -8.464 11.117 -14.659 1.00 74.31 62 ALA A O 1
ATOM 476 N N . LYS A 1 63 ? -8.261 12.480 -12.896 1.00 74.25 63 LYS A N 1
ATOM 477 C CA . LYS A 1 63 ? -8.900 13.632 -13.556 1.00 74.25 63 LYS A CA 1
ATOM 478 C C . LYS A 1 63 ? -8.072 14.176 -14.716 1.00 74.25 63 LYS A C 1
ATOM 480 O O . LYS A 1 63 ? -8.646 14.544 -15.741 1.00 74.25 63 LYS A O 1
ATOM 485 N N . ALA A 1 64 ? -6.749 14.236 -14.561 1.00 68.81 64 ALA A N 1
ATOM 486 C CA . ALA A 1 64 ? -5.852 14.693 -15.612 1.00 68.81 64 ALA A CA 1
ATOM 487 C C . ALA A 1 64 ? -5.856 13.737 -16.808 1.00 68.81 64 ALA A C 1
ATOM 489 O O . ALA A 1 64 ? -5.931 14.227 -17.923 1.00 68.81 64 ALA A O 1
ATOM 490 N N . HIS A 1 65 ? -5.869 12.415 -16.603 1.00 62.91 65 HIS A N 1
ATOM 491 C CA . HIS A 1 65 ? -5.887 11.439 -17.700 1.00 62.91 65 HIS A CA 1
ATOM 492 C C . HIS A 1 65 ? -7.148 11.549 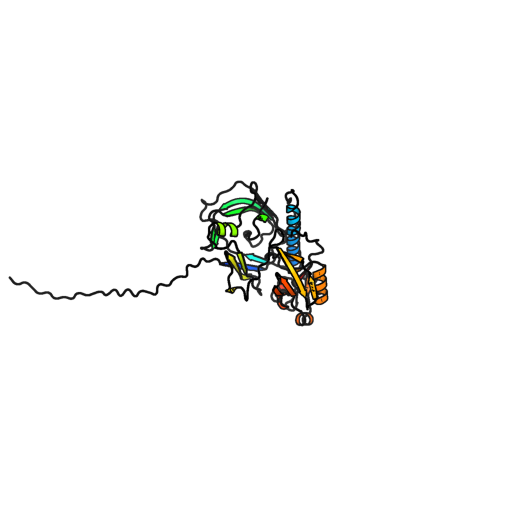-18.578 1.00 62.91 65 HIS A C 1
ATOM 494 O O . HIS A 1 65 ? -7.087 11.340 -19.787 1.00 62.91 65 HIS A O 1
ATOM 500 N N . GLY A 1 66 ? -8.278 11.969 -17.996 1.00 58.47 66 GLY A N 1
ATOM 501 C CA . GLY A 1 66 ? -9.515 12.272 -18.726 1.00 58.47 66 GLY A CA 1
ATOM 502 C C . GLY A 1 66 ? -9.530 13.621 -19.465 1.00 58.47 66 GLY A C 1
ATOM 503 O O . GLY A 1 66 ? -10.535 13.962 -20.091 1.00 58.47 66 GLY A O 1
ATOM 504 N N . SER A 1 67 ? -8.458 14.412 -19.386 1.00 53.31 67 SER A N 1
ATOM 505 C CA . SER A 1 67 ? -8.323 15.709 -20.051 1.00 53.31 67 SER A CA 1
ATOM 506 C C . SER A 1 67 ? -7.026 15.743 -20.867 1.00 53.31 67 SER A C 1
ATOM 508 O O . SER A 1 67 ? -5.989 15.359 -20.356 1.00 53.31 67 SER A O 1
ATOM 510 N N . ASP A 1 68 ? -7.021 16.254 -22.102 1.00 48.88 68 ASP A N 1
ATOM 511 C CA . ASP A 1 68 ? -5.797 16.394 -22.932 1.00 48.88 68 ASP A CA 1
ATOM 512 C C . ASP A 1 68 ? -4.789 17.443 -22.384 1.00 48.88 68 ASP A C 1
ATOM 514 O O . ASP A 1 68 ? -4.166 18.202 -23.131 1.00 48.88 68 ASP A O 1
ATOM 518 N N . LYS A 1 69 ? -4.665 17.589 -21.061 1.00 44.19 69 LYS A N 1
ATOM 519 C CA . LYS A 1 69 ? -3.790 18.553 -20.401 1.00 44.19 69 LYS A CA 1
ATOM 520 C C . LYS A 1 69 ? -2.769 17.819 -19.535 1.00 44.19 69 LYS A C 1
ATOM 522 O O . LYS A 1 69 ? -3.174 17.115 -18.612 1.00 44.19 69 LYS A O 1
ATOM 527 N N . PRO A 1 70 ? -1.461 18.043 -19.752 1.00 44.88 70 PRO A N 1
ATOM 528 C CA . PRO A 1 70 ? -0.445 17.520 -18.852 1.00 44.88 70 PRO A CA 1
ATOM 529 C C . PRO A 1 70 ? -0.677 18.075 -17.442 1.00 44.88 70 PRO A C 1
ATOM 531 O O . PRO A 1 70 ? -0.937 19.274 -17.265 1.00 44.88 70 PRO A O 1
ATOM 534 N N . ALA A 1 71 ? -0.616 17.193 -16.444 1.00 50.06 71 ALA A N 1
ATOM 535 C CA . ALA A 1 71 ? -0.702 17.572 -15.041 1.00 50.06 71 ALA A CA 1
ATOM 536 C C . ALA A 1 71 ? 0.501 18.468 -14.714 1.00 50.06 71 ALA A C 1
ATOM 538 O O . ALA A 1 71 ? 1.634 18.003 -14.668 1.00 50.06 71 ALA A O 1
ATOM 539 N N . LYS A 1 72 ? 0.269 19.774 -14.546 1.00 38.56 72 LYS A N 1
ATOM 540 C CA . LYS A 1 72 ? 1.334 20.712 -14.175 1.00 38.56 72 LYS A CA 1
ATOM 541 C C . LYS A 1 72 ? 1.807 20.429 -12.751 1.00 38.56 72 LYS A C 1
ATOM 543 O O . LYS A 1 72 ? 0.980 20.156 -11.881 1.00 38.56 72 LYS A O 1
ATOM 548 N N . ARG A 1 73 ? 3.116 20.575 -12.524 1.00 43.28 73 ARG A N 1
ATOM 549 C CA . ARG A 1 73 ? 3.756 20.582 -11.204 1.00 43.28 73 ARG A CA 1
ATOM 550 C C . ARG A 1 73 ? 2.989 21.525 -10.273 1.00 43.28 73 ARG A C 1
ATOM 552 O O . ARG A 1 73 ? 2.890 22.725 -10.538 1.00 43.28 73 ARG A O 1
ATOM 559 N N . GLN A 1 74 ? 2.397 20.968 -9.225 1.00 43.84 74 GLN A N 1
ATOM 560 C CA . GLN A 1 74 ? 1.769 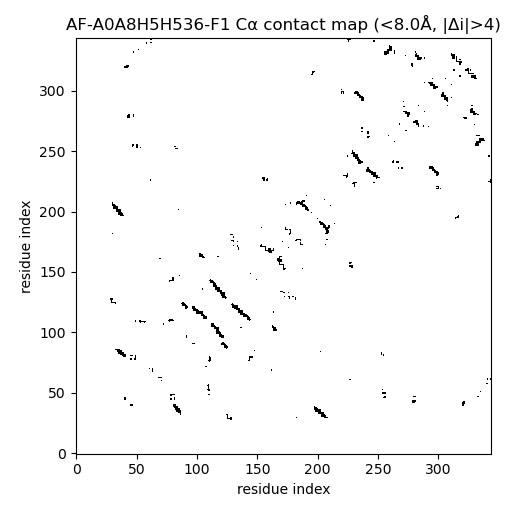21.730 -8.157 1.00 43.84 74 GLN A CA 1
ATOM 561 C C . GLN A 1 74 ? 2.663 21.552 -6.937 1.00 43.84 74 GLN A C 1
ATOM 563 O O . GLN A 1 74 ? 2.885 20.424 -6.511 1.00 43.84 74 GLN A O 1
ATOM 568 N N . ALA A 1 75 ? 3.246 22.652 -6.462 1.00 35.53 75 ALA A N 1
ATOM 569 C CA . ALA A 1 75 ? 4.051 22.641 -5.252 1.00 35.53 75 ALA A CA 1
ATOM 570 C C . ALA A 1 75 ? 3.108 22.429 -4.067 1.00 35.53 75 ALA A C 1
ATOM 572 O O . ALA A 1 75 ? 2.315 23.312 -3.746 1.00 35.53 75 ALA A O 1
ATOM 573 N N . GLU A 1 76 ? 3.187 21.253 -3.464 1.00 44.16 76 GLU A N 1
ATOM 574 C CA . GLU A 1 76 ? 2.483 20.898 -2.239 1.00 44.16 76 GLU A CA 1
ATOM 575 C C . GLU A 1 76 ? 3.534 20.589 -1.167 1.00 44.16 76 GLU A C 1
ATOM 577 O O . GLU A 1 76 ? 4.662 20.225 -1.509 1.00 44.16 76 GLU A O 1
ATOM 582 N N . PRO A 1 77 ? 3.228 20.791 0.123 1.00 43.47 77 PRO A N 1
ATOM 583 C CA . PRO A 1 77 ? 4.156 20.430 1.182 1.00 43.47 77 PRO A CA 1
ATOM 584 C C . PRO A 1 77 ? 4.450 18.928 1.127 1.00 43.47 77 PRO A C 1
ATOM 586 O O . PRO A 1 77 ? 3.537 18.107 1.187 1.00 43.47 77 PRO A O 1
ATOM 589 N N . VAL A 1 78 ? 5.733 18.593 1.033 1.00 46.06 78 VAL A N 1
ATOM 590 C CA . VAL A 1 78 ? 6.237 17.231 1.196 1.00 46.06 78 VAL A CA 1
ATOM 591 C C . VAL A 1 78 ? 5.966 16.766 2.621 1.00 46.06 78 VAL A C 1
ATOM 593 O O . VAL A 1 78 ? 6.253 17.473 3.591 1.00 46.06 78 VAL A O 1
ATOM 596 N N . ILE A 1 79 ? 5.370 15.582 2.738 1.00 56.81 79 ILE A N 1
ATOM 597 C CA . ILE A 1 79 ? 5.127 14.910 4.013 1.00 56.81 79 ILE A CA 1
ATOM 598 C C . ILE A 1 79 ? 5.982 13.653 3.983 1.00 56.81 79 ILE A C 1
ATOM 600 O O . ILE A 1 79 ? 5.757 12.801 3.129 1.00 56.81 79 ILE A O 1
ATOM 604 N N . ASN A 1 80 ? 6.951 13.557 4.894 1.00 52.69 80 ASN A N 1
ATOM 605 C CA . ASN A 1 80 ? 7.881 12.430 4.951 1.00 52.69 80 ASN A CA 1
ATOM 606 C C . ASN A 1 80 ? 7.141 11.088 4.942 1.00 52.69 80 ASN A C 1
ATOM 608 O O . ASN A 1 80 ? 6.111 10.937 5.602 1.00 52.69 80 ASN A O 1
ATOM 612 N N . GLU A 1 81 ? 7.714 10.108 4.245 1.00 62.78 81 GLU A N 1
ATOM 613 C CA . GLU A 1 81 ? 7.203 8.739 4.222 1.00 62.78 81 GLU A CA 1
ATOM 614 C C . GLU A 1 81 ? 7.087 8.180 5.645 1.00 62.78 81 GLU A C 1
ATOM 616 O O . GLU A 1 81 ? 8.028 8.221 6.447 1.00 62.78 81 GLU A O 1
ATOM 621 N N . VAL A 1 82 ? 5.898 7.666 5.957 1.00 76.25 82 VAL A N 1
ATOM 622 C CA . VAL A 1 82 ? 5.519 7.318 7.329 1.00 76.25 82 VAL A CA 1
ATOM 623 C C . VAL A 1 82 ? 5.677 5.819 7.605 1.00 76.25 82 VAL A C 1
ATOM 625 O O . VAL A 1 82 ? 6.029 5.407 8.716 1.00 76.25 82 VAL A O 1
ATOM 628 N N . VAL A 1 83 ? 5.479 4.995 6.572 1.00 80.75 83 VAL A N 1
ATOM 629 C CA . VAL A 1 83 ? 5.796 3.563 6.550 1.00 80.75 83 VAL A CA 1
ATOM 630 C C . VAL A 1 83 ? 6.352 3.207 5.174 1.00 80.75 83 VAL A C 1
ATOM 632 O O . VAL A 1 83 ? 5.642 3.303 4.177 1.00 80.75 83 VAL A O 1
ATOM 635 N N . SER A 1 84 ? 7.585 2.705 5.130 1.00 82.62 84 SER A N 1
ATOM 636 C CA . SER A 1 84 ? 8.266 2.323 3.889 1.00 82.62 84 SER A CA 1
ATOM 637 C C . SER A 1 84 ? 8.515 0.819 3.843 1.00 82.62 84 SER A C 1
ATOM 639 O O . SER A 1 84 ? 9.013 0.232 4.805 1.00 82.62 84 SER A O 1
ATOM 641 N N . TYR A 1 85 ? 8.229 0.188 2.702 1.00 85.81 85 TYR A N 1
ATOM 642 C CA . TYR A 1 85 ? 8.677 -1.173 2.395 1.00 85.81 85 TYR A CA 1
ATOM 643 C C . TYR A 1 85 ? 9.795 -1.111 1.359 1.00 85.81 85 TYR A C 1
ATOM 645 O O . TYR A 1 85 ? 9.580 -0.738 0.210 1.00 85.81 85 TYR A O 1
ATOM 653 N N . ILE A 1 86 ? 10.999 -1.474 1.785 1.00 91.06 86 ILE A N 1
ATOM 654 C CA . ILE A 1 86 ? 12.237 -1.279 1.037 1.00 91.06 86 ILE A CA 1
ATOM 655 C C . ILE A 1 86 ? 12.756 -2.630 0.554 1.00 91.06 86 ILE A C 1
ATOM 657 O O . ILE A 1 86 ? 12.878 -3.574 1.336 1.00 91.06 86 ILE A O 1
ATOM 661 N N . ALA A 1 87 ? 13.122 -2.699 -0.721 1.00 92.81 87 ALA A N 1
ATOM 662 C CA . ALA A 1 87 ? 13.883 -3.797 -1.302 1.00 92.81 87 ALA A CA 1
ATOM 663 C C . ALA A 1 87 ? 15.275 -3.314 -1.714 1.00 92.81 87 ALA A C 1
ATOM 665 O O . ALA A 1 87 ? 15.450 -2.178 -2.149 1.00 92.81 87 ALA A O 1
ATOM 666 N N . SER A 1 88 ? 16.264 -4.203 -1.641 1.00 93.69 88 SER A N 1
ATOM 667 C CA . SER A 1 88 ? 17.561 -3.955 -2.268 1.00 93.69 88 SER A CA 1
ATOM 668 C C . SER A 1 88 ? 17.462 -4.184 -3.774 1.00 93.69 88 SER A C 1
ATOM 670 O O . SER A 1 88 ? 17.112 -5.278 -4.213 1.00 93.69 88 SER A O 1
ATOM 672 N N . VAL A 1 89 ? 17.812 -3.166 -4.559 1.00 94.31 89 VAL A N 1
ATOM 673 C CA . VAL A 1 89 ? 17.846 -3.224 -6.024 1.00 94.31 89 VAL A CA 1
ATOM 674 C C . VAL A 1 89 ? 19.257 -2.889 -6.489 1.00 94.31 89 VAL A C 1
ATOM 676 O O . VAL A 1 89 ? 19.800 -1.842 -6.154 1.00 94.31 89 VAL A O 1
ATOM 679 N N . GLY A 1 90 ? 19.872 -3.791 -7.250 1.00 93.88 90 GLY A N 1
ATOM 680 C CA . GLY A 1 90 ? 21.157 -3.530 -7.887 1.00 93.88 90 GLY A CA 1
ATOM 681 C C . GLY A 1 90 ? 20.962 -2.772 -9.195 1.00 93.88 90 GLY A C 1
ATOM 682 O O . GLY A 1 90 ? 20.239 -3.253 -10.065 1.00 93.88 90 GLY A O 1
ATOM 683 N N . VAL A 1 91 ? 21.640 -1.639 -9.355 1.00 93.00 91 VAL A N 1
ATOM 684 C CA . VAL A 1 91 ? 21.711 -0.888 -10.616 1.00 93.00 91 VAL A CA 1
ATOM 685 C C . VAL A 1 91 ? 23.150 -0.908 -11.122 1.00 93.00 91 VAL A C 1
ATOM 687 O O . VAL A 1 91 ? 24.090 -0.687 -10.359 1.00 93.00 91 VAL A O 1
ATOM 690 N N . GLY A 1 92 ? 23.313 -1.212 -12.407 1.00 87.62 92 GLY A N 1
ATOM 691 C CA . GLY A 1 92 ? 24.604 -1.346 -13.064 1.00 87.62 92 GLY A CA 1
ATOM 692 C C . GLY A 1 92 ? 25.280 -2.706 -12.854 1.00 87.62 92 GLY A C 1
ATOM 693 O O . GLY A 1 92 ? 25.044 -3.442 -11.896 1.00 87.62 92 GLY A O 1
ATOM 694 N N . ALA A 1 93 ? 26.163 -3.058 -13.790 1.00 68.69 93 ALA A N 1
ATOM 695 C CA . ALA A 1 93 ? 27.179 -4.105 -13.599 1.00 68.69 93 ALA A CA 1
ATOM 696 C C . ALA A 1 93 ? 28.616 -3.574 -13.743 1.00 68.69 93 ALA A C 1
ATOM 698 O O . ALA A 1 93 ? 29.553 -4.205 -13.252 1.00 68.69 93 ALA A O 1
ATOM 699 N N . ASN A 1 94 ? 28.794 -2.456 -14.454 1.00 66.31 94 ASN A N 1
ATOM 700 C CA . ASN A 1 94 ? 29.988 -1.611 -14.547 1.00 66.31 94 ASN A CA 1
ATOM 701 C C . ASN A 1 94 ? 29.630 -0.329 -15.329 1.00 66.31 94 ASN A C 1
ATOM 703 O O . ASN A 1 94 ? 28.675 -0.340 -16.106 1.00 66.31 94 ASN A O 1
ATOM 707 N N . ASP A 1 95 ? 30.444 0.723 -15.198 1.00 61.16 95 ASP A N 1
ATOM 708 C CA . ASP A 1 95 ? 30.226 2.072 -15.764 1.00 61.16 95 ASP A CA 1
ATOM 709 C C . ASP A 1 95 ? 30.073 2.139 -17.301 1.00 61.16 95 ASP A C 1
ATOM 711 O O . ASP A 1 95 ? 29.866 3.212 -17.857 1.00 61.16 95 ASP A O 1
ATOM 715 N N . LYS A 1 96 ? 30.213 1.020 -18.028 1.00 68.75 96 LYS A N 1
ATOM 716 C CA . LYS A 1 96 ? 30.114 0.971 -19.499 1.00 68.75 96 LYS A CA 1
ATOM 717 C C . LYS A 1 96 ? 28.747 0.531 -20.022 1.00 68.75 96 LYS A C 1
ATOM 719 O O . LYS A 1 96 ? 28.583 0.464 -21.238 1.00 68.75 96 LYS A O 1
ATOM 724 N N . GLN A 1 97 ? 27.820 0.154 -19.144 1.00 77.44 97 GLN A N 1
ATOM 725 C CA . GLN A 1 97 ? 26.495 -0.351 -19.530 1.00 77.44 97 GLN A CA 1
ATOM 726 C C . GLN A 1 97 ? 25.358 0.639 -19.259 1.00 77.44 97 GLN A C 1
ATOM 728 O O . GLN A 1 97 ? 24.249 0.405 -19.729 1.00 77.44 97 GLN A O 1
ATOM 733 N N . SER A 1 98 ? 25.651 1.753 -18.587 1.00 91.50 98 SER A N 1
ATOM 734 C CA . SER A 1 98 ? 24.708 2.851 -18.395 1.00 91.50 98 SER A CA 1
ATOM 735 C C . SER A 1 98 ? 24.661 3.730 -19.644 1.00 91.50 98 SER A C 1
ATOM 737 O O . SER A 1 98 ? 25.707 4.154 -20.145 1.00 91.50 98 SER A O 1
ATOM 739 N N . THR A 1 99 ? 23.462 3.981 -20.168 1.00 94.38 99 THR A N 1
ATOM 740 C CA . THR A 1 99 ? 23.242 4.818 -21.355 1.00 94.38 99 THR A CA 1
ATOM 741 C C . THR A 1 99 ? 22.272 5.941 -21.021 1.00 94.38 99 THR A C 1
ATOM 743 O O . THR A 1 99 ? 21.103 5.679 -20.760 1.00 94.38 99 THR A O 1
ATOM 746 N N . ASP A 1 100 ? 22.754 7.180 -21.069 1.00 94.25 100 ASP A N 1
ATOM 747 C CA . ASP A 1 100 ? 21.915 8.380 -21.004 1.00 94.25 100 ASP A CA 1
ATOM 748 C C . ASP A 1 100 ? 21.046 8.465 -22.268 1.00 94.25 100 ASP A C 1
ATOM 750 O O . ASP A 1 100 ? 21.563 8.369 -23.389 1.00 94.25 100 ASP A O 1
ATOM 754 N N . THR A 1 101 ? 19.732 8.607 -22.098 1.00 95.50 101 THR A N 1
ATOM 755 C CA . THR A 1 101 ? 18.799 8.764 -23.225 1.00 95.50 101 THR A CA 1
ATOM 756 C C . THR A 1 101 ? 18.754 10.201 -23.745 1.00 95.50 101 THR A C 1
ATOM 758 O O . THR A 1 101 ? 18.381 10.418 -24.897 1.00 95.50 101 THR A O 1
ATOM 761 N N . GLY A 1 102 ? 19.173 11.173 -22.927 1.00 94.75 102 GLY A N 1
ATOM 762 C CA . GLY A 1 102 ? 19.022 12.606 -23.168 1.00 94.75 102 GLY A CA 1
ATOM 763 C C . GLY A 1 102 ? 17.637 13.162 -22.825 1.00 94.75 102 GLY A C 1
ATOM 764 O O . GLY A 1 102 ? 17.438 14.369 -22.961 1.00 94.75 102 GLY A O 1
ATOM 765 N N . GLU A 1 103 ? 16.701 12.317 -22.386 1.00 96.44 103 GLU A N 1
ATOM 766 C CA . GLU A 1 103 ? 15.328 12.706 -22.070 1.00 96.44 103 GLU A CA 1
ATOM 767 C C . GLU A 1 103 ? 15.175 13.065 -20.587 1.00 96.44 103 GLU A C 1
ATOM 769 O O . GLU A 1 103 ? 15.809 12.473 -19.706 1.00 96.44 103 GLU A O 1
ATOM 774 N N . LEU A 1 104 ? 14.314 14.043 -20.307 1.00 95.94 104 LEU A N 1
ATOM 775 C CA . LEU A 1 104 ? 13.939 14.398 -18.943 1.00 95.94 104 LEU A CA 1
ATOM 776 C C . LEU A 1 104 ? 12.866 13.445 -18.426 1.00 95.94 104 LEU A C 1
ATOM 778 O O . LEU A 1 104 ? 11.979 13.020 -19.169 1.00 95.94 104 LEU A O 1
ATOM 782 N N . VAL A 1 105 ? 12.926 13.176 -17.126 1.00 95.12 105 VAL A N 1
ATOM 783 C CA . VAL A 1 105 ? 11.888 12.456 -16.392 1.00 95.12 105 VAL A CA 1
ATOM 784 C C . VAL A 1 105 ? 11.407 13.298 -15.218 1.00 95.12 105 VAL A C 1
ATOM 786 O O . VAL A 1 105 ? 12.211 13.854 -14.469 1.00 95.12 105 VAL A O 1
ATOM 789 N N . GLU A 1 106 ? 10.091 13.390 -15.052 1.00 92.38 106 GLU A N 1
ATOM 790 C CA . GLU A 1 106 ? 9.454 14.077 -13.931 1.00 92.38 106 GLU A CA 1
ATOM 791 C C . GLU A 1 106 ? 8.300 13.233 -13.388 1.00 92.38 106 GLU A C 1
ATOM 793 O O . GLU A 1 106 ? 7.389 12.829 -14.118 1.00 92.38 106 GLU A O 1
ATOM 798 N N . VAL A 1 107 ? 8.315 12.991 -12.076 1.00 87.75 107 VAL A N 1
ATOM 799 C CA . VAL A 1 107 ? 7.203 12.340 -11.381 1.00 87.75 107 VAL A CA 1
ATOM 800 C C . VAL A 1 107 ? 6.914 13.082 -10.091 1.00 87.75 107 VAL A C 1
ATOM 802 O O . VAL A 1 107 ? 7.788 13.282 -9.253 1.00 87.75 107 VAL A O 1
ATOM 805 N N . SER A 1 108 ? 5.647 13.443 -9.912 1.00 82.81 108 SER A N 1
ATOM 806 C CA . SER A 1 108 ? 5.143 14.022 -8.673 1.00 82.81 108 SER A CA 1
ATOM 807 C C . SER A 1 108 ? 4.212 13.027 -7.989 1.00 82.81 108 SER A C 1
ATOM 809 O O . SER A 1 108 ? 3.243 12.552 -8.589 1.00 82.81 108 SER A O 1
ATOM 811 N N . TYR A 1 109 ? 4.518 12.732 -6.733 1.00 76.88 109 TYR A N 1
ATOM 812 C CA . TYR A 1 109 ? 3.754 11.890 -5.820 1.00 76.88 109 TYR A CA 1
ATOM 813 C C . TYR A 1 109 ? 2.890 12.770 -4.902 1.00 76.88 109 TYR A C 1
ATOM 815 O O . TYR A 1 109 ? 2.823 13.988 -5.075 1.00 76.88 109 TYR A O 1
ATOM 823 N N . GLY A 1 110 ? 2.155 12.155 -3.972 1.00 68.38 110 GLY A N 1
ATOM 824 C CA . GLY A 1 110 ? 1.420 12.915 -2.954 1.00 68.38 110 GLY A CA 1
ATOM 825 C C . GLY A 1 110 ? 2.316 13.429 -1.830 1.00 68.38 110 GLY A C 1
ATOM 826 O O . GLY A 1 110 ? 2.074 14.512 -1.316 1.00 68.38 110 GLY A O 1
ATOM 827 N N . SER A 1 111 ? 3.353 12.664 -1.489 1.00 67.88 111 SER A N 1
ATOM 828 C CA . SER A 1 111 ? 4.297 12.915 -0.396 1.00 67.88 111 SER A CA 1
ATOM 829 C C . SER A 1 111 ? 5.660 13.428 -0.862 1.00 67.88 111 SER A C 1
ATOM 831 O O . SER A 1 111 ? 6.496 13.706 -0.019 1.00 67.88 111 SER A O 1
ATOM 833 N N . GLY A 1 112 ? 5.902 13.574 -2.167 1.00 80.19 112 GLY A N 1
ATOM 834 C CA . GLY A 1 112 ? 7.219 13.916 -2.706 1.00 80.19 112 GLY A CA 1
ATOM 835 C C . GLY A 1 112 ? 7.210 14.109 -4.217 1.00 80.19 112 GLY A C 1
ATOM 836 O O . GLY A 1 112 ? 6.193 13.890 -4.881 1.00 80.19 112 GLY A O 1
ATOM 837 N N . ASP A 1 113 ? 8.339 14.498 -4.793 1.00 87.31 113 ASP A N 1
ATOM 838 C CA . ASP A 1 113 ? 8.515 14.594 -6.241 1.00 87.31 113 ASP A CA 1
ATOM 839 C C . ASP A 1 113 ? 9.987 14.515 -6.639 1.00 87.31 113 ASP A C 1
ATOM 841 O O . ASP A 1 113 ? 10.878 14.780 -5.834 1.00 87.31 113 ASP A O 1
ATOM 845 N N . PHE A 1 114 ? 10.246 14.137 -7.889 1.00 93.06 114 PHE A N 1
ATOM 846 C CA . PHE A 1 114 ? 11.586 14.220 -8.450 1.00 93.06 114 PHE A CA 1
ATOM 847 C C . PHE A 1 114 ? 11.563 14.683 -9.904 1.00 93.06 114 PHE A C 1
ATOM 849 O O . PHE A 1 114 ? 10.622 14.411 -10.656 1.00 93.06 114 PHE A O 1
ATOM 856 N N . VAL A 1 115 ? 12.656 15.334 -10.295 1.00 93.88 115 VAL A N 1
ATOM 857 C CA . VAL A 1 115 ? 13.008 15.599 -11.687 1.00 93.88 115 VAL A CA 1
ATOM 858 C C . VAL A 1 115 ? 14.426 15.105 -11.941 1.00 93.88 115 VAL A C 1
ATOM 860 O O . VAL A 1 115 ? 15.323 15.230 -11.101 1.00 93.88 115 VAL A O 1
ATOM 863 N N . GLY A 1 116 ? 14.637 14.509 -13.104 1.00 96.62 116 GLY A N 1
ATOM 864 C CA . GLY A 1 116 ? 15.893 13.865 -13.433 1.00 96.62 116 GLY A CA 1
ATOM 865 C C . GLY A 1 116 ? 16.082 13.635 -14.919 1.00 96.62 116 GLY A C 1
ATOM 866 O O . GLY A 1 116 ? 15.399 14.220 -15.759 1.00 96.62 116 GLY A O 1
ATOM 867 N N . LEU A 1 117 ? 17.035 12.761 -15.216 1.00 97.00 117 LEU A N 1
ATOM 868 C CA . LEU A 1 117 ? 17.321 12.277 -16.560 1.00 97.00 117 LEU A CA 1
ATOM 869 C C . LEU A 1 117 ? 16.991 10.791 -16.649 1.00 97.00 117 LEU A C 1
ATOM 871 O O . LEU A 1 117 ? 17.209 10.045 -15.691 1.00 97.00 117 LEU A O 1
ATOM 875 N N . GLU A 1 118 ? 16.491 10.371 -17.802 1.00 97.25 118 GLU A N 1
ATOM 876 C CA . GLU A 1 118 ? 16.166 8.974 -18.062 1.00 97.25 118 GLU A CA 1
ATOM 877 C C . GLU A 1 118 ? 17.391 8.230 -18.620 1.00 97.25 118 GLU A C 1
ATOM 879 O O . GLU A 1 118 ? 18.053 8.675 -19.564 1.00 97.25 118 GLU A O 1
ATOM 884 N N . PHE A 1 119 ? 17.684 7.066 -18.049 1.00 96.31 119 PHE A N 1
ATOM 885 C CA . PHE A 1 119 ? 18.795 6.196 -18.419 1.00 96.31 119 PHE A CA 1
ATOM 886 C C . PHE A 1 119 ? 18.298 4.798 -18.773 1.00 96.31 119 PHE A C 1
ATOM 888 O O . PHE A 1 119 ? 17.310 4.313 -18.232 1.00 96.31 119 PHE A O 1
ATOM 895 N N . ILE A 1 120 ? 19.045 4.105 -19.628 1.00 95.62 120 ILE A N 1
ATOM 896 C CA . ILE A 1 120 ? 18.948 2.657 -19.795 1.00 95.62 120 ILE A CA 1
ATOM 897 C C . ILE A 1 120 ? 20.120 2.014 -19.062 1.00 95.62 120 ILE A C 1
ATOM 899 O O . ILE A 1 120 ? 21.279 2.290 -19.378 1.00 95.62 120 ILE A O 1
ATOM 903 N N . ASP A 1 121 ? 19.825 1.129 -18.113 1.00 95.88 121 ASP A N 1
ATOM 904 C CA . ASP A 1 121 ? 20.850 0.402 -17.367 1.00 95.88 121 ASP A CA 1
ATOM 905 C C . ASP A 1 121 ? 20.397 -1.022 -17.018 1.00 95.88 121 ASP A C 1
ATOM 907 O O . ASP A 1 121 ? 19.243 -1.428 -17.187 1.00 95.88 121 ASP A O 1
ATOM 911 N N . ARG A 1 122 ? 21.332 -1.812 -16.502 1.00 95.12 122 ARG A N 1
ATOM 912 C CA . ARG A 1 122 ? 21.052 -3.115 -15.930 1.00 95.12 122 ARG A CA 1
ATOM 913 C C . ARG A 1 122 ? 20.439 -2.957 -14.542 1.00 95.12 122 ARG A C 1
ATOM 915 O O . ARG A 1 122 ? 21.068 -2.404 -13.646 1.00 95.12 122 ARG A O 1
ATOM 922 N N . VAL A 1 123 ? 19.287 -3.582 -14.328 1.00 95.75 123 VAL A N 1
ATOM 923 C CA . VAL A 1 123 ? 18.635 -3.707 -13.019 1.00 95.75 123 VAL A CA 1
ATOM 924 C C . VAL A 1 123 ? 18.641 -5.166 -12.569 1.00 95.75 123 VAL A C 1
ATOM 926 O O . VAL A 1 123 ? 18.326 -6.079 -13.331 1.00 95.75 123 VAL A O 1
ATOM 929 N N . THR A 1 124 ? 19.037 -5.404 -11.322 1.00 95.50 124 THR A N 1
ATOM 930 C CA . THR A 1 124 ? 19.116 -6.725 -10.688 1.00 95.50 124 THR A CA 1
ATOM 931 C C . THR A 1 124 ? 18.287 -6.713 -9.408 1.00 95.50 124 THR A C 1
ATOM 933 O O . THR A 1 124 ? 18.687 -6.097 -8.425 1.00 95.50 124 THR A O 1
ATOM 936 N N . LEU A 1 125 ? 17.147 -7.409 -9.410 1.00 94.56 125 LEU A N 1
ATOM 937 C CA . LEU A 1 125 ? 16.316 -7.588 -8.211 1.00 94.56 125 LEU A CA 1
ATOM 938 C C . LEU A 1 125 ? 16.823 -8.771 -7.379 1.00 94.56 125 LEU A C 1
ATOM 940 O O . LEU A 1 125 ? 16.977 -8.692 -6.167 1.00 94.56 125 LEU A O 1
ATOM 944 N N . THR A 1 126 ? 17.151 -9.871 -8.054 1.00 93.06 126 THR A N 1
ATOM 945 C CA . THR A 1 126 ? 17.779 -11.060 -7.467 1.00 93.06 126 THR A CA 1
ATOM 946 C C . THR A 1 126 ? 18.772 -11.634 -8.481 1.00 93.06 126 THR A C 1
ATOM 948 O O . THR A 1 126 ? 18.726 -11.267 -9.658 1.00 93.06 126 THR A O 1
ATOM 951 N N . PRO A 1 127 ? 19.636 -12.597 -8.108 1.00 90.94 127 PRO A N 1
ATOM 952 C CA . PRO A 1 127 ? 20.494 -13.274 -9.082 1.00 90.94 127 PRO A CA 1
ATOM 953 C C . PRO A 1 127 ? 19.735 -13.951 -10.240 1.00 90.94 127 PRO A C 1
ATOM 955 O O . PRO A 1 127 ? 20.341 -14.221 -11.273 1.00 90.94 127 PRO A O 1
ATOM 958 N N . SER A 1 128 ? 18.438 -14.247 -10.069 1.00 91.12 128 SER A N 1
ATOM 959 C CA . SER A 1 128 ? 17.573 -14.846 -11.102 1.00 91.12 128 SER A CA 1
ATOM 960 C C . SER A 1 128 ? 16.704 -13.823 -11.847 1.00 91.12 128 SER A C 1
ATOM 962 O O . SER A 1 128 ? 16.195 -14.134 -12.918 1.00 91.12 128 SER A O 1
ATOM 964 N N . LEU A 1 129 ? 16.550 -12.610 -11.311 1.00 95.00 129 LEU A N 1
ATOM 965 C CA . LEU A 1 129 ? 15.722 -11.540 -11.867 1.00 95.00 129 LEU A CA 1
ATOM 966 C C . LEU A 1 129 ? 16.611 -10.365 -12.284 1.00 95.00 129 LEU A C 1
ATOM 968 O O . LEU A 1 129 ? 16.831 -9.419 -11.523 1.00 95.00 129 LEU A O 1
ATOM 972 N N . VAL A 1 130 ? 17.145 -10.456 -13.503 1.00 95.44 130 VAL A N 1
ATOM 973 C CA . VAL A 1 130 ? 18.053 -9.463 -14.090 1.00 95.44 13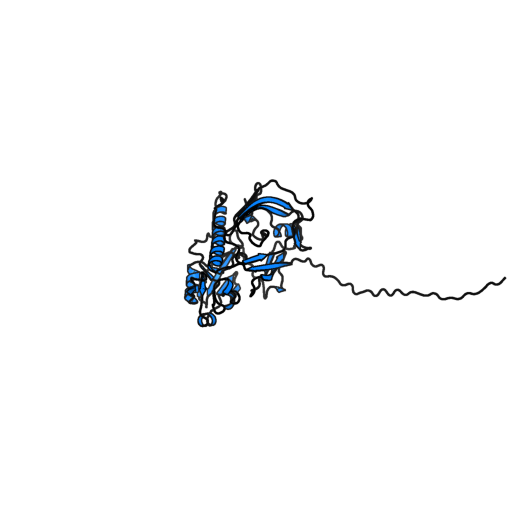0 VAL A CA 1
ATOM 974 C C . VAL A 1 130 ? 17.467 -8.931 -15.392 1.00 95.44 130 VAL A C 1
ATOM 976 O O . VAL A 1 130 ? 17.175 -9.699 -16.308 1.00 95.44 130 VAL A O 1
ATOM 979 N N . ILE A 1 131 ? 17.371 -7.611 -15.498 1.00 96.38 131 ILE A N 1
ATOM 980 C CA . ILE A 1 131 ? 16.933 -6.883 -16.687 1.00 96.38 131 ILE A CA 1
ATOM 981 C C . ILE A 1 131 ? 18.151 -6.128 -17.213 1.00 96.38 131 ILE A C 1
ATOM 983 O O . ILE A 1 131 ? 18.715 -5.307 -16.502 1.00 96.38 131 ILE A O 1
ATOM 987 N N . GLN A 1 132 ? 18.608 -6.425 -18.431 1.00 94.62 132 GLN A N 1
ATOM 988 C CA . GLN A 1 132 ? 19.855 -5.836 -18.955 1.00 94.62 132 GLN A CA 1
ATOM 989 C C . GLN A 1 132 ? 19.692 -4.391 -19.444 1.00 94.62 132 GLN A C 1
ATOM 991 O O . GLN A 1 132 ? 20.682 -3.678 -19.535 1.00 94.62 132 GLN A O 1
ATOM 996 N N . GLN A 1 133 ? 18.474 -3.999 -19.817 1.00 94.94 133 GLN A N 1
ATOM 997 C CA . GLN A 1 133 ? 18.159 -2.704 -20.422 1.00 94.94 133 GLN A CA 1
ATOM 998 C C . GLN A 1 133 ? 16.841 -2.189 -19.832 1.00 94.94 133 GLN A C 1
ATOM 1000 O O . GLN A 1 133 ? 15.833 -2.098 -20.528 1.00 94.94 133 GLN A O 1
ATOM 1005 N N . GLN A 1 134 ? 16.826 -1.959 -18.520 1.00 97.19 134 GLN A N 1
ATOM 1006 C CA . GLN A 1 134 ? 15.706 -1.320 -17.840 1.00 97.19 134 GLN A CA 1
ATOM 1007 C C . GLN A 1 134 ? 15.847 0.196 -17.986 1.00 97.19 134 GLN A C 1
ATOM 1009 O O . GLN A 1 134 ? 16.919 0.741 -17.731 1.00 97.19 134 GLN A O 1
ATOM 1014 N N . SER A 1 135 ? 14.754 0.856 -18.362 1.00 96.94 135 SER A N 1
ATOM 1015 C CA . SER A 1 135 ? 14.645 2.312 -18.282 1.00 96.94 135 SER A CA 1
ATOM 1016 C C . SER A 1 135 ? 14.485 2.729 -16.823 1.00 96.94 135 SER A C 1
ATOM 1018 O O . SER A 1 135 ? 13.644 2.152 -16.120 1.00 96.94 135 SER A O 1
ATOM 1020 N N . ILE A 1 136 ? 15.320 3.654 -16.359 1.00 96.94 136 ILE A N 1
ATOM 1021 C CA . ILE A 1 136 ? 15.345 4.168 -14.991 1.00 96.94 136 ILE A CA 1
ATOM 1022 C C . ILE A 1 136 ? 15.511 5.689 -15.003 1.00 96.94 136 ILE A C 1
ATOM 1024 O O . ILE A 1 136 ? 16.326 6.225 -15.751 1.00 96.94 136 ILE A O 1
ATOM 1028 N N . GLY A 1 137 ? 14.804 6.375 -14.109 1.00 96.50 137 GLY A N 1
ATOM 1029 C CA . GLY A 1 137 ? 15.038 7.789 -13.843 1.00 96.50 137 GLY A CA 1
ATOM 1030 C C . GLY A 1 137 ? 16.143 7.980 -12.807 1.00 96.50 137 GLY A C 1
ATOM 1031 O O . GLY A 1 137 ? 16.102 7.369 -11.739 1.00 96.50 137 GLY A O 1
ATOM 1032 N N . ILE A 1 138 ? 17.114 8.845 -13.098 1.00 96.12 138 ILE A N 1
ATOM 1033 C CA . ILE A 1 138 ? 18.145 9.274 -12.147 1.00 96.12 138 ILE A CA 1
ATOM 1034 C C . ILE A 1 138 ? 17.849 10.717 -11.745 1.00 96.12 138 ILE A C 1
ATOM 1036 O O . ILE A 1 138 ? 17.947 11.633 -12.564 1.00 96.12 138 ILE A O 1
ATOM 1040 N N . ALA A 1 139 ? 17.472 10.915 -10.481 1.00 96.00 139 ALA A N 1
ATOM 1041 C CA . ALA A 1 139 ? 17.089 12.222 -9.964 1.00 96.00 139 ALA A CA 1
ATOM 1042 C C . ALA A 1 139 ? 18.263 13.215 -9.969 1.00 96.00 139 ALA A C 1
ATOM 1044 O O . ALA A 1 139 ? 19.368 12.904 -9.522 1.00 96.00 139 ALA A O 1
ATOM 1045 N N . ILE A 1 140 ? 17.993 14.429 -10.450 1.00 95.81 140 ILE A N 1
ATOM 1046 C CA . ILE A 1 140 ? 18.853 15.608 -10.272 1.00 95.81 140 ILE A CA 1
ATOM 1047 C C . ILE A 1 140 ? 18.380 16.388 -9.043 1.00 95.81 140 ILE A C 1
ATOM 1049 O O . ILE A 1 140 ? 19.196 16.853 -8.248 1.00 95.81 140 ILE A O 1
ATOM 1053 N N . GLU A 1 141 ? 17.061 16.497 -8.882 1.00 94.06 141 GLU A N 1
ATOM 1054 C CA . GLU A 1 141 ? 16.399 17.061 -7.712 1.00 94.06 141 GLU A CA 1
ATOM 1055 C C . GLU A 1 141 ? 15.304 16.095 -7.255 1.00 94.06 141 GLU A C 1
ATOM 1057 O O . GLU A 1 141 ? 14.593 15.511 -8.077 1.00 94.06 141 GLU A O 1
ATOM 1062 N N . SER A 1 142 ? 15.176 15.922 -5.944 1.00 92.06 142 SER A N 1
ATOM 1063 C CA . SER A 1 142 ? 14.172 15.056 -5.334 1.00 92.06 142 SER A CA 1
ATOM 1064 C C . SER A 1 142 ? 13.805 15.571 -3.948 1.00 92.06 142 SER A C 1
ATOM 1066 O O . SER A 1 142 ? 14.692 16.019 -3.219 1.00 92.06 142 SER A O 1
ATOM 1068 N N . ASP A 1 143 ? 12.537 15.451 -3.578 1.00 86.00 143 ASP A N 1
ATOM 1069 C CA . ASP A 1 143 ? 12.006 15.820 -2.264 1.00 86.00 143 ASP A CA 1
ATOM 1070 C C . ASP A 1 143 ? 11.028 14.734 -1.779 1.00 86.00 143 ASP A C 1
ATOM 1072 O O . ASP A 1 143 ? 10.298 14.164 -2.594 1.00 86.00 143 ASP A O 1
ATOM 1076 N N . GLY A 1 144 ? 11.031 14.420 -0.479 1.00 80.00 144 GLY A N 1
ATOM 1077 C CA . GLY A 1 144 ? 10.149 13.403 0.124 1.00 80.00 144 GLY A CA 1
ATOM 1078 C C . GLY A 1 144 ? 10.616 11.946 0.031 1.00 80.00 144 GLY A C 1
ATOM 1079 O O . GLY A 1 144 ? 9.795 11.034 0.095 1.00 80.00 144 GLY A O 1
ATOM 1080 N N . PHE A 1 145 ? 11.920 11.707 -0.138 1.00 81.12 145 PHE A N 1
ATOM 1081 C CA . PHE A 1 145 ? 12.515 10.360 -0.235 1.00 81.12 145 PHE A CA 1
ATOM 1082 C C . PHE A 1 145 ? 13.474 10.034 0.917 1.00 81.12 145 PHE A C 1
ATOM 1084 O O . PHE A 1 145 ? 14.394 9.228 0.773 1.00 81.12 145 PHE A O 1
ATOM 1091 N N . GLU A 1 146 ? 13.301 10.662 2.078 1.00 82.50 146 GLU A N 1
ATOM 1092 C CA . GLU A 1 146 ? 14.136 10.419 3.249 1.00 82.50 146 GLU A CA 1
ATOM 1093 C C . GLU A 1 146 ? 14.135 8.932 3.638 1.00 82.50 146 GLU A C 1
ATOM 1095 O O . GLU A 1 146 ? 13.096 8.311 3.855 1.00 82.50 146 GLU A O 1
ATOM 1100 N N . GLY A 1 147 ? 15.330 8.351 3.768 1.00 81.06 147 GLY A N 1
ATOM 1101 C CA . GLY A 1 147 ? 15.502 6.957 4.188 1.00 81.06 147 GLY A CA 1
ATOM 1102 C C . GLY A 1 147 ? 15.458 5.918 3.061 1.00 81.06 147 GLY A C 1
ATOM 1103 O O . GLY A 1 147 ? 15.638 4.732 3.348 1.00 81.06 147 GLY A O 1
ATOM 1104 N N . VAL A 1 148 ? 15.283 6.333 1.800 1.00 86.56 148 VAL A N 1
ATOM 1105 C CA . VAL A 1 148 ? 15.365 5.465 0.612 1.00 86.56 148 VAL A CA 1
ATOM 1106 C C . VAL A 1 148 ? 16.212 6.097 -0.494 1.00 86.56 148 VAL A C 1
ATOM 1108 O O . VAL A 1 148 ? 16.361 7.311 -0.559 1.00 86.56 148 VAL A O 1
ATOM 1111 N N . ASP A 1 149 ? 16.751 5.269 -1.391 1.00 90.88 149 ASP A N 1
ATOM 1112 C CA . ASP A 1 149 ? 17.505 5.746 -2.562 1.00 90.88 149 ASP A CA 1
ATOM 1113 C C . ASP A 1 149 ? 16.592 6.097 -3.759 1.00 90.88 149 ASP A C 1
ATOM 1115 O O . ASP A 1 149 ? 17.028 6.748 -4.706 1.00 90.88 149 ASP A O 1
ATOM 1119 N N . GLY A 1 150 ? 15.334 5.641 -3.751 1.00 90.88 150 GLY A N 1
ATOM 1120 C CA . GLY A 1 150 ? 14.369 5.849 -4.833 1.00 90.88 150 GLY A CA 1
ATOM 1121 C C . GLY A 1 150 ? 13.154 4.919 -4.744 1.00 90.88 150 GLY A C 1
ATOM 1122 O O . GLY A 1 150 ? 12.914 4.286 -3.715 1.00 90.88 150 GLY A O 1
ATOM 1123 N N . ILE A 1 151 ? 12.393 4.816 -5.840 1.00 90.62 151 ILE A N 1
ATOM 1124 C CA . ILE A 1 151 ? 11.171 3.998 -5.938 1.00 90.62 151 ILE A CA 1
ATOM 1125 C C . ILE A 1 151 ? 11.350 2.844 -6.929 1.00 90.62 151 ILE A C 1
ATOM 1127 O O . ILE A 1 151 ? 11.763 3.038 -8.071 1.00 90.62 151 ILE A O 1
ATOM 1131 N N . LEU A 1 152 ? 10.922 1.644 -6.523 1.00 92.62 152 LEU A N 1
ATOM 1132 C CA . LEU A 1 152 ? 10.674 0.526 -7.433 1.00 92.62 152 LEU A CA 1
ATOM 1133 C C . LEU A 1 152 ? 9.205 0.542 -7.887 1.00 92.62 152 LEU A C 1
ATOM 1135 O O . LEU A 1 152 ? 8.313 0.099 -7.163 1.00 92.62 152 LEU A O 1
ATOM 1139 N N . GLY A 1 153 ? 8.946 1.056 -9.090 1.00 89.25 153 GLY A N 1
ATOM 1140 C CA . GLY A 1 153 ? 7.594 1.155 -9.642 1.00 89.25 153 GLY A CA 1
ATOM 1141 C C . GLY A 1 153 ? 7.008 -0.204 -10.045 1.00 89.25 153 GLY A C 1
ATOM 1142 O O . GLY A 1 153 ? 7.449 -0.804 -11.022 1.00 89.25 153 GLY A O 1
ATOM 1143 N N . ILE A 1 154 ? 5.979 -0.656 -9.321 1.00 89.19 154 ILE A N 1
ATOM 1144 C CA . ILE A 1 154 ? 5.196 -1.881 -9.610 1.00 89.19 154 ILE A CA 1
ATOM 1145 C C . ILE A 1 154 ? 3.720 -1.585 -9.949 1.00 89.19 154 ILE A C 1
ATOM 1147 O O . ILE A 1 154 ? 2.864 -2.472 -9.940 1.00 89.19 154 ILE A O 1
ATOM 1151 N N . GLY A 1 155 ? 3.405 -0.313 -10.203 1.00 86.31 155 GLY A N 1
ATOM 1152 C CA . GLY A 1 155 ? 2.088 0.118 -10.666 1.00 86.31 155 GLY A CA 1
ATOM 1153 C C . GLY A 1 155 ? 1.846 -0.220 -12.143 1.00 86.31 155 GLY A C 1
ATOM 1154 O O . GLY A 1 155 ? 2.770 -0.635 -12.844 1.00 86.31 155 GLY A O 1
ATOM 1155 N N . PRO A 1 156 ? 0.616 -0.027 -12.648 1.00 86.81 156 PRO A N 1
ATOM 1156 C CA . PRO A 1 156 ? 0.318 -0.215 -14.063 1.00 86.81 156 PRO A CA 1
ATOM 1157 C C . PRO A 1 156 ? 1.181 0.680 -14.962 1.00 86.81 156 PRO A C 1
ATOM 1159 O O . PRO A 1 156 ? 1.313 1.876 -14.705 1.00 86.81 156 PRO A O 1
ATOM 1162 N N . VAL A 1 157 ? 1.689 0.121 -16.065 1.00 91.62 157 VAL A N 1
ATOM 1163 C CA . VAL A 1 157 ? 2.556 0.827 -17.029 1.00 91.62 157 VAL A CA 1
ATOM 1164 C C . VAL A 1 157 ? 1.941 2.124 -17.567 1.00 91.62 157 VAL A C 1
ATOM 1166 O O . VAL A 1 157 ? 2.660 3.085 -17.816 1.00 91.62 157 VAL A O 1
ATOM 1169 N N . ALA A 1 158 ? 0.611 2.199 -17.676 1.00 88.31 158 ALA A N 1
ATOM 1170 C CA . ALA A 1 158 ? -0.100 3.402 -18.114 1.00 88.31 158 ALA A CA 1
ATOM 1171 C C . ALA A 1 158 ? 0.190 4.632 -17.231 1.00 88.31 158 ALA A C 1
ATOM 1173 O O . ALA A 1 158 ? 0.167 5.757 -17.714 1.00 88.31 158 ALA A O 1
ATOM 1174 N N . LEU A 1 159 ? 0.546 4.443 -15.954 1.00 85.88 159 LEU A N 1
ATOM 1175 C CA . LEU A 1 159 ? 0.878 5.561 -15.066 1.00 85.88 159 LEU A CA 1
ATOM 1176 C C . LEU A 1 159 ? 2.169 6.290 -15.467 1.00 85.88 159 LEU A C 1
ATOM 1178 O O . LEU A 1 159 ? 2.336 7.448 -15.084 1.00 85.88 159 LEU A O 1
ATOM 1182 N N . THR A 1 160 ? 3.032 5.646 -16.261 1.00 90.56 160 THR A N 1
ATOM 1183 C CA . THR A 1 160 ? 4.261 6.236 -16.822 1.00 90.56 160 THR A CA 1
ATOM 1184 C C . THR A 1 160 ? 3.999 7.149 -18.022 1.00 90.56 160 THR A C 1
ATOM 1186 O O . THR A 1 160 ? 4.916 7.795 -18.525 1.00 90.56 160 THR A O 1
ATOM 1189 N N . GLU A 1 161 ? 2.757 7.226 -18.509 1.00 89.00 161 GLU A N 1
ATOM 1190 C CA . GLU A 1 161 ? 2.435 8.090 -19.638 1.00 89.00 161 GLU A CA 1
ATOM 1191 C C . GLU A 1 161 ? 2.706 9.563 -19.305 1.00 89.00 161 GLU A C 1
ATOM 1193 O O . GLU A 1 161 ? 2.230 10.108 -18.301 1.00 89.00 161 GLU A O 1
ATOM 1198 N N . GLY A 1 162 ? 3.504 10.211 -20.155 1.00 86.94 162 GLY A N 1
ATOM 1199 C CA . GLY A 1 162 ? 3.885 11.611 -19.994 1.00 86.94 162 GLY A CA 1
ATOM 1200 C C . GLY A 1 162 ? 4.813 11.900 -18.811 1.00 86.94 162 GLY A C 1
ATOM 1201 O O . GLY A 1 162 ? 4.888 13.058 -18.408 1.00 86.94 162 GLY A O 1
ATOM 1202 N N . THR A 1 163 ? 5.480 10.892 -18.233 1.00 90.88 163 THR A N 1
ATOM 1203 C CA . THR A 1 163 ? 6.519 11.117 -17.208 1.00 90.88 163 THR A CA 1
ATOM 1204 C C . THR A 1 163 ? 7.912 11.287 -17.801 1.00 90.88 163 THR A C 1
ATOM 1206 O O . THR A 1 163 ? 8.759 11.875 -17.144 1.00 90.88 163 THR A O 1
ATOM 1209 N N . VAL A 1 164 ? 8.157 10.765 -19.008 1.00 93.00 164 VAL A N 1
ATOM 1210 C CA . VAL A 1 164 ? 9.438 10.864 -19.723 1.00 93.00 164 VAL A CA 1
ATOM 1211 C C . VAL A 1 164 ? 9.214 11.543 -21.066 1.00 93.00 164 VAL A C 1
ATOM 1213 O O . VAL A 1 164 ? 8.316 11.150 -21.819 1.00 93.00 164 VAL A O 1
ATOM 1216 N N . ASP A 1 165 ? 10.040 12.538 -21.379 1.00 89.25 165 ASP A N 1
ATOM 1217 C CA . ASP A 1 165 ? 9.989 13.230 -22.664 1.00 89.25 165 ASP A CA 1
ATOM 1218 C C . ASP A 1 165 ? 10.202 12.255 -23.839 1.00 89.25 165 ASP A C 1
ATOM 1220 O O . ASP A 1 165 ? 10.910 11.250 -23.758 1.00 89.25 165 ASP A O 1
ATOM 1224 N N . GLY A 1 166 ? 9.485 12.492 -24.942 1.00 86.06 166 GLY A N 1
ATOM 1225 C CA . GLY A 1 166 ? 9.592 11.675 -26.157 1.00 86.06 166 GLY A CA 1
ATOM 1226 C C . GLY A 1 166 ? 9.046 10.239 -26.060 1.00 86.06 166 GLY A C 1
ATOM 1227 O O . GLY A 1 166 ? 9.030 9.538 -27.075 1.00 86.06 166 GLY A O 1
ATOM 1228 N N . SER A 1 167 ? 8.549 9.805 -24.897 1.00 86.50 167 SER A N 1
ATOM 1229 C CA . SER A 1 167 ? 8.054 8.444 -24.656 1.00 86.50 167 SER A CA 1
ATOM 1230 C C . SER A 1 167 ? 6.540 8.400 -24.441 1.00 86.50 167 SER A C 1
ATOM 1232 O O . SER A 1 167 ? 5.964 9.255 -23.775 1.00 86.50 167 SER A O 1
ATOM 1234 N N . VAL A 1 168 ? 5.876 7.374 -24.991 1.00 86.81 168 VAL A N 1
ATOM 1235 C CA . VAL A 1 168 ? 4.438 7.139 -24.742 1.00 86.81 168 VAL A CA 1
ATOM 1236 C C . VAL A 1 168 ? 4.239 6.502 -23.369 1.00 86.81 168 VAL A C 1
ATOM 1238 O O . VAL A 1 168 ? 3.452 6.986 -22.572 1.00 86.81 168 VAL A O 1
ATOM 1241 N N . THR A 1 169 ? 4.982 5.437 -23.079 1.00 93.56 169 THR A N 1
ATOM 1242 C CA . THR A 1 169 ? 5.016 4.750 -21.781 1.00 93.56 169 THR A CA 1
ATOM 1243 C C . THR A 1 169 ? 6.391 4.127 -21.582 1.00 93.56 169 THR A C 1
ATOM 1245 O O . THR A 1 169 ? 7.047 3.766 -22.562 1.00 93.56 169 THR A O 1
ATOM 1248 N N . VAL A 1 170 ? 6.774 3.901 -20.331 1.00 94.75 170 VAL A N 1
ATOM 1249 C CA . VAL A 1 170 ? 8.018 3.244 -19.929 1.00 94.75 170 VAL A CA 1
ATOM 1250 C C . VAL A 1 170 ? 7.699 1.867 -19.326 1.00 94.75 170 VAL A C 1
ATOM 1252 O O . VAL A 1 170 ? 7.082 1.810 -18.263 1.00 94.75 170 VAL A O 1
ATOM 1255 N N . PRO A 1 171 ? 8.089 0.744 -19.965 1.00 96.75 171 PRO A N 1
ATOM 1256 C CA . PRO A 1 171 ? 7.841 -0.597 -19.432 1.00 96.75 171 PRO A CA 1
ATOM 1257 C C . PRO A 1 171 ? 8.419 -0.805 -18.027 1.00 96.75 171 PRO A C 1
ATOM 1259 O O . PRO A 1 171 ? 9.587 -0.494 -17.762 1.00 96.75 171 PRO A O 1
ATOM 1262 N N . THR A 1 172 ? 7.606 -1.372 -17.134 1.00 96.12 172 THR A N 1
ATOM 1263 C CA . THR A 1 172 ? 7.995 -1.613 -15.739 1.00 96.12 172 THR A CA 1
ATOM 1264 C C . THR A 1 172 ? 8.981 -2.776 -15.615 1.00 96.12 172 THR A C 1
ATOM 1266 O O . THR A 1 172 ? 9.191 -3.552 -16.553 1.00 96.12 172 THR A O 1
ATOM 1269 N N . VAL A 1 173 ? 9.558 -2.952 -14.421 1.00 96.88 173 VAL A N 1
ATOM 1270 C CA . VAL A 1 173 ? 10.410 -4.117 -14.134 1.00 96.88 173 VAL A CA 1
ATOM 1271 C C . VAL A 1 173 ? 9.665 -5.437 -14.347 1.00 96.88 173 VAL A C 1
ATOM 1273 O O . VAL A 1 173 ? 10.240 -6.379 -14.886 1.00 96.88 173 VAL A O 1
ATOM 1276 N N . THR A 1 174 ? 8.380 -5.504 -13.990 1.00 96.81 174 THR A N 1
ATOM 1277 C CA . THR A 1 174 ? 7.551 -6.705 -14.159 1.00 96.81 174 THR A CA 1
ATOM 1278 C C . THR A 1 174 ? 7.308 -6.989 -15.641 1.00 96.81 174 THR A C 1
ATOM 1280 O O . THR A 1 174 ? 7.510 -8.122 -16.084 1.00 96.81 174 THR A O 1
ATOM 1283 N N . ASP A 1 175 ? 6.988 -5.951 -16.425 1.00 97.62 175 ASP A N 1
ATOM 1284 C CA . ASP A 1 175 ? 6.783 -6.073 -17.873 1.00 97.62 175 ASP A CA 1
ATOM 1285 C C . ASP A 1 175 ? 8.043 -6.586 -18.573 1.00 97.62 175 ASP A C 1
ATOM 1287 O O . ASP A 1 175 ? 7.982 -7.518 -19.378 1.00 97.62 175 ASP A O 1
ATOM 1291 N N . ASN A 1 176 ? 9.203 -6.017 -18.234 1.00 98.19 176 ASN A N 1
ATOM 1292 C CA . ASN A 1 176 ? 10.476 -6.407 -18.829 1.00 98.19 176 ASN A CA 1
ATOM 1293 C C . ASN A 1 176 ? 10.910 -7.813 -18.400 1.00 98.19 176 ASN A C 1
ATOM 1295 O O . ASN A 1 176 ? 11.372 -8.586 -19.239 1.00 98.19 176 ASN A O 1
ATOM 1299 N N . LEU A 1 177 ? 10.733 -8.192 -17.129 1.00 97.75 177 LEU A N 1
ATOM 1300 C CA . LEU A 1 177 ? 11.006 -9.561 -16.675 1.00 97.75 177 LEU A CA 1
ATOM 1301 C C . LEU A 1 177 ? 10.154 -10.584 -17.433 1.00 97.75 177 LEU A C 1
ATOM 1303 O O . LEU A 1 177 ? 10.665 -11.643 -17.807 1.00 97.75 177 LEU A O 1
ATOM 1307 N N . PHE A 1 178 ? 8.880 -10.270 -17.679 1.00 97.81 178 PHE A N 1
ATOM 1308 C CA . PHE A 1 178 ? 7.989 -11.139 -18.440 1.00 97.81 178 PHE A CA 1
ATOM 1309 C C . PHE A 1 178 ? 8.379 -11.201 -19.920 1.00 97.81 178 PHE A C 1
ATOM 1311 O O . PHE A 1 178 ? 8.523 -12.291 -20.473 1.00 97.81 178 PHE A O 1
ATOM 1318 N N . ALA A 1 179 ? 8.630 -10.054 -20.555 1.00 97.56 179 ALA A N 1
ATOM 1319 C CA . ALA A 1 179 ? 9.034 -9.983 -21.960 1.00 97.56 179 ALA A CA 1
ATOM 1320 C C . ALA A 1 179 ? 10.360 -10.716 -22.241 1.00 97.56 179 ALA A C 1
ATOM 1322 O O . ALA A 1 179 ? 10.539 -11.287 -23.317 1.00 97.56 179 ALA A O 1
ATOM 1323 N N . LEU A 1 180 ? 11.277 -10.736 -21.267 1.00 96.19 180 LEU A N 1
ATOM 1324 C CA . LEU A 1 180 ? 12.539 -11.480 -21.331 1.00 96.19 180 LEU A CA 1
ATOM 1325 C C . LEU A 1 180 ? 12.379 -12.989 -21.070 1.00 96.19 180 LEU A C 1
ATOM 1327 O O . LEU A 1 180 ? 13.330 -13.741 -21.280 1.00 96.19 180 LEU A O 1
ATOM 1331 N N . GLY A 1 181 ? 11.209 -13.441 -20.608 1.00 95.56 181 GLY A N 1
ATOM 1332 C CA . GLY A 1 181 ? 10.968 -14.828 -20.202 1.00 95.56 181 GLY A CA 1
ATOM 1333 C C . GLY A 1 181 ? 11.628 -15.213 -18.874 1.00 95.56 181 GLY A C 1
ATOM 1334 O O . GLY A 1 181 ? 11.724 -16.401 -18.567 1.00 95.56 181 GLY A O 1
ATOM 1335 N N . SER A 1 182 ? 12.086 -14.232 -18.086 1.00 95.56 182 SER A N 1
ATOM 1336 C CA . SER A 1 182 ? 12.640 -14.449 -16.741 1.00 95.56 182 SER A CA 1
ATOM 1337 C C . SER A 1 182 ? 11.562 -14.889 -15.748 1.00 95.56 182 SER A C 1
ATOM 1339 O O . SER A 1 182 ? 11.860 -15.586 -14.779 1.00 95.56 182 SER A O 1
ATOM 1341 N N . ILE A 1 183 ? 10.314 -14.491 -16.003 1.00 96.38 183 ILE A N 1
ATOM 1342 C CA . ILE A 1 183 ? 9.123 -14.917 -15.271 1.00 96.38 183 ILE A CA 1
ATOM 1343 C C . ILE A 1 183 ? 8.066 -15.455 -16.237 1.00 96.38 183 ILE A C 1
ATOM 1345 O O . ILE A 1 183 ? 7.993 -15.037 -17.391 1.00 96.38 183 ILE A O 1
ATOM 1349 N N . THR A 1 184 ? 7.250 -16.397 -15.766 1.00 94.56 184 THR A N 1
ATOM 1350 C CA . THR A 1 184 ? 6.269 -17.124 -16.592 1.00 94.56 184 THR A CA 1
ATOM 1351 C C . THR A 1 184 ? 4.928 -16.416 -16.738 1.00 94.56 184 THR A C 1
ATOM 1353 O O . THR A 1 184 ? 4.192 -16.703 -17.678 1.00 94.56 184 THR A O 1
ATOM 1356 N N . GLU A 1 185 ? 4.613 -15.494 -15.833 1.00 96.06 185 GLU A N 1
ATOM 1357 C CA . GLU A 1 185 ? 3.391 -14.688 -15.842 1.00 96.06 185 GLU A CA 1
ATOM 1358 C C . GLU A 1 185 ? 3.765 -13.213 -15.664 1.00 96.06 185 GLU A C 1
ATOM 1360 O O . GLU A 1 185 ? 4.675 -12.907 -14.894 1.00 96.06 185 GLU A O 1
ATOM 1365 N N . ASN A 1 186 ? 3.081 -12.292 -16.355 1.00 96.50 186 ASN A N 1
ATOM 1366 C CA . ASN A 1 186 ? 3.241 -10.854 -16.106 1.00 96.50 186 ASN A CA 1
ATOM 1367 C C . ASN A 1 186 ? 2.496 -10.485 -14.815 1.00 96.50 186 ASN A C 1
ATOM 1369 O O . ASN A 1 186 ? 1.384 -9.959 -14.845 1.00 96.50 186 ASN A O 1
ATOM 1373 N N . LEU A 1 187 ? 3.073 -10.891 -13.687 1.00 95.38 187 LEU A N 1
ATOM 1374 C CA . LEU A 1 187 ? 2.453 -10.840 -12.375 1.00 95.38 187 LEU A CA 1
ATOM 1375 C C . LEU A 1 187 ? 3.513 -10.533 -11.322 1.00 95.38 187 LEU A C 1
ATOM 1377 O O . LEU A 1 187 ? 4.617 -11.075 -11.353 1.00 95.38 187 LEU A O 1
ATOM 1381 N N . VAL A 1 188 ? 3.146 -9.704 -10.352 1.00 95.00 188 VAL A N 1
ATOM 1382 C CA . VAL A 1 188 ? 3.859 -9.562 -9.083 1.00 95.00 188 VAL A CA 1
ATOM 1383 C C . VAL A 1 188 ? 2.850 -9.753 -7.955 1.00 95.00 188 VAL A C 1
ATOM 1385 O O . VAL A 1 188 ? 1.750 -9.206 -8.009 1.00 95.00 188 VAL A O 1
ATOM 1388 N N . SER A 1 189 ? 3.194 -10.566 -6.960 1.00 95.56 189 SER A N 1
ATOM 1389 C CA . SER A 1 189 ? 2.413 -10.722 -5.733 1.00 95.56 189 SER A CA 1
ATOM 1390 C C . SER A 1 189 ? 3.175 -10.159 -4.540 1.00 95.56 189 SER A C 1
ATOM 1392 O O . SER A 1 189 ? 4.402 -10.057 -4.561 1.00 95.56 189 SER A O 1
ATOM 1394 N N . ILE A 1 190 ? 2.427 -9.734 -3.525 1.00 95.44 190 ILE A N 1
ATOM 1395 C CA . ILE A 1 190 ? 2.949 -8.976 -2.389 1.00 95.44 190 ILE A CA 1
ATOM 1396 C C . ILE A 1 190 ? 2.489 -9.656 -1.105 1.00 95.44 190 ILE A C 1
ATOM 1398 O O . ILE A 1 190 ? 1.299 -9.923 -0.937 1.00 95.44 190 ILE A O 1
ATOM 1402 N N . SER A 1 191 ? 3.427 -9.905 -0.195 1.00 95.69 191 SER A N 1
ATOM 1403 C CA . SER A 1 191 ? 3.147 -10.355 1.167 1.00 95.69 191 SER A CA 1
ATOM 1404 C C . SER A 1 191 ? 3.627 -9.304 2.155 1.00 95.69 191 SER A C 1
ATOM 1406 O O . SER A 1 191 ? 4.811 -8.971 2.171 1.00 95.69 191 SER A O 1
ATOM 1408 N N . PHE A 1 192 ? 2.727 -8.828 3.015 1.00 94.69 192 PHE A N 1
ATOM 1409 C CA . PHE A 1 192 ? 3.053 -8.017 4.186 1.00 94.69 192 PHE A CA 1
ATOM 1410 C C . PHE A 1 192 ? 2.629 -8.738 5.457 1.00 94.69 192 PHE A C 1
ATOM 1412 O O . PHE A 1 192 ? 1.593 -9.401 5.500 1.00 94.69 192 PHE A O 1
ATOM 1419 N N . GLU A 1 193 ? 3.417 -8.558 6.512 1.00 93.62 193 GLU A N 1
ATOM 1420 C CA . GLU A 1 193 ? 3.158 -9.141 7.822 1.00 93.62 193 GLU A CA 1
ATOM 1421 C C . GLU A 1 193 ? 3.098 -8.025 8.888 1.00 93.62 193 GLU A C 1
ATOM 1423 O O . GLU A 1 193 ? 3.853 -7.044 8.808 1.00 93.62 193 GLU A O 1
ATOM 1428 N N . PRO A 1 194 ? 2.209 -8.129 9.900 1.00 93.25 194 PRO A N 1
ATOM 1429 C CA . PRO A 1 194 ? 2.175 -7.182 11.011 1.00 93.25 194 PRO A CA 1
ATOM 1430 C C . PRO A 1 194 ? 3.535 -7.062 11.707 1.00 93.25 194 PRO A C 1
ATOM 1432 O O . PRO A 1 194 ? 4.303 -8.021 11.768 1.00 93.25 194 PRO A O 1
ATOM 1435 N N . THR A 1 195 ? 3.812 -5.896 12.289 1.00 91.56 195 THR A N 1
ATOM 1436 C CA . THR A 1 195 ? 5.038 -5.652 13.058 1.00 91.56 195 THR A CA 1
ATOM 1437 C C . THR A 1 195 ? 4.723 -5.144 14.460 1.00 91.56 195 THR A C 1
ATOM 1439 O O . THR A 1 195 ? 3.692 -4.513 14.693 1.00 91.56 195 THR A O 1
ATOM 1442 N N . THR A 1 196 ? 5.641 -5.407 15.385 1.00 90.94 196 THR A N 1
ATOM 1443 C CA . THR A 1 196 ? 5.680 -4.811 16.728 1.00 90.94 196 THR A CA 1
ATOM 1444 C C . THR A 1 196 ? 6.948 -3.987 16.958 1.00 90.94 196 THR A C 1
ATOM 1446 O O . THR A 1 196 ? 7.173 -3.539 18.080 1.00 90.94 196 THR A O 1
ATOM 1449 N N . THR A 1 197 ? 7.782 -3.826 15.929 1.00 89.38 197 THR A N 1
ATOM 1450 C CA . THR A 1 197 ? 9.060 -3.103 15.951 1.00 89.38 197 THR A CA 1
ATOM 1451 C C . THR A 1 197 ? 9.101 -2.047 14.847 1.00 89.38 197 THR A C 1
ATOM 1453 O O . THR A 1 197 ? 8.363 -2.141 13.862 1.00 89.38 197 THR A O 1
ATOM 1456 N N . GLU A 1 198 ? 9.972 -1.051 15.010 1.00 85.88 198 GLU A N 1
ATOM 1457 C CA . GLU A 1 198 ? 10.195 0.020 14.028 1.00 85.88 198 GLU A CA 1
ATOM 1458 C C . GLU A 1 198 ? 10.701 -0.525 12.685 1.00 85.88 198 GLU A C 1
ATOM 1460 O O . GLU A 1 198 ? 10.202 -0.142 11.630 1.00 85.88 198 GLU A O 1
ATOM 1465 N N . GLU A 1 199 ? 11.641 -1.472 12.727 1.00 91.12 199 GLU A N 1
ATOM 1466 C CA . GLU A 1 199 ? 12.249 -2.081 11.546 1.00 91.12 199 GLU A CA 1
ATOM 1467 C C . GLU A 1 199 ? 12.152 -3.610 11.610 1.00 91.12 199 GLU A C 1
ATOM 1469 O O . GLU A 1 199 ? 12.423 -4.223 12.650 1.00 91.12 199 GLU A O 1
ATOM 1474 N N . ILE A 1 200 ? 11.743 -4.237 10.503 1.00 92.94 200 ILE A N 1
ATOM 1475 C CA . ILE A 1 200 ? 11.701 -5.698 10.360 1.00 92.94 200 ILE A CA 1
ATOM 1476 C C . ILE A 1 200 ? 11.729 -6.113 8.883 1.00 92.94 200 ILE A C 1
ATOM 1478 O O . ILE A 1 200 ? 11.116 -5.477 8.032 1.00 92.94 200 ILE A O 1
ATOM 1482 N N . THR A 1 201 ? 12.424 -7.205 8.555 1.00 93.75 201 THR A N 1
ATOM 1483 C CA . THR A 1 201 ? 12.329 -7.845 7.229 1.00 93.75 201 THR A CA 1
ATOM 1484 C C . THR A 1 201 ? 11.355 -9.013 7.307 1.00 93.75 201 THR A C 1
ATOM 1486 O O . THR A 1 201 ? 11.729 -10.105 7.728 1.00 93.75 201 THR A O 1
ATOM 1489 N N . ASN A 1 202 ? 10.096 -8.758 6.959 1.00 93.31 202 ASN A N 1
ATOM 1490 C CA . ASN A 1 202 ? 9.009 -9.742 7.001 1.00 93.31 202 ASN A CA 1
ATOM 1491 C C . ASN A 1 202 ? 8.053 -9.647 5.798 1.00 93.31 202 ASN A C 1
ATOM 1493 O O . ASN A 1 202 ? 7.046 -10.349 5.767 1.00 93.31 202 ASN A O 1
ATOM 1497 N N . GLY A 1 203 ? 8.341 -8.781 4.824 1.00 94.44 203 GLY A N 1
ATOM 1498 C CA . GLY A 1 203 ? 7.564 -8.685 3.595 1.00 94.44 203 GLY A CA 1
ATOM 1499 C C . GLY A 1 203 ? 8.265 -9.341 2.407 1.00 94.44 203 GLY A C 1
ATOM 1500 O O . GLY A 1 203 ? 9.436 -9.721 2.483 1.00 94.44 203 GLY A O 1
ATOM 1501 N N . GLU A 1 204 ? 7.553 -9.447 1.291 1.00 95.12 204 GLU A N 1
ATOM 1502 C CA . GLU A 1 204 ? 8.052 -10.056 0.057 1.00 95.12 204 GLU A CA 1
ATOM 1503 C C . GLU A 1 204 ? 7.329 -9.498 -1.174 1.00 95.12 204 GLU A C 1
ATOM 1505 O O . GLU A 1 204 ? 6.104 -9.363 -1.165 1.00 95.12 204 GLU A O 1
ATOM 1510 N N . LEU A 1 205 ? 8.088 -9.235 -2.243 1.00 95.94 205 LEU A N 1
ATOM 1511 C CA . LEU A 1 205 ? 7.579 -9.237 -3.616 1.00 95.94 205 LEU A CA 1
ATOM 1512 C C . LEU A 1 205 ? 7.947 -10.563 -4.275 1.00 95.94 205 LEU A C 1
ATOM 1514 O O . LEU A 1 205 ? 9.105 -10.974 -4.232 1.00 95.94 205 LEU A O 1
ATOM 1518 N N . PHE A 1 206 ? 6.989 -11.202 -4.933 1.00 95.94 206 PHE A N 1
ATOM 1519 C CA . PHE A 1 206 ? 7.221 -12.428 -5.685 1.00 95.94 206 PHE A CA 1
ATOM 1520 C C . PHE A 1 206 ? 6.816 -12.220 -7.144 1.00 95.94 206 PHE A C 1
ATOM 1522 O O . PHE A 1 206 ? 5.652 -11.950 -7.445 1.00 95.94 206 PHE A O 1
ATOM 1529 N N . PHE A 1 207 ? 7.777 -12.325 -8.060 1.00 96.50 207 PHE A N 1
ATOM 1530 C CA . PHE A 1 207 ? 7.562 -12.061 -9.485 1.00 96.50 207 PHE A CA 1
ATOM 1531 C C . PHE A 1 207 ? 7.232 -13.348 -10.248 1.00 96.50 207 PHE A C 1
ATOM 1533 O O . PHE A 1 207 ? 7.871 -14.377 -10.056 1.00 96.50 207 PHE A O 1
ATOM 1540 N N . GLY A 1 208 ? 6.267 -13.296 -11.163 1.00 95.69 208 GLY A N 1
ATOM 1541 C CA . GLY A 1 208 ? 5.911 -14.419 -12.033 1.00 95.69 208 GLY A CA 1
ATOM 1542 C C . GLY A 1 208 ? 4.906 -15.414 -11.477 1.00 95.69 208 GLY A C 1
ATOM 1543 O O . GLY A 1 208 ? 4.673 -16.436 -12.119 1.00 95.69 208 GLY A O 1
ATOM 1544 N N . GLY A 1 209 ? 4.347 -15.153 -10.297 1.00 95.06 209 GLY A N 1
ATOM 1545 C CA . GLY A 1 209 ? 3.423 -16.058 -9.625 1.00 95.06 209 GLY A CA 1
ATOM 1546 C C . GLY A 1 209 ? 3.173 -15.653 -8.175 1.00 95.06 209 GLY A C 1
ATOM 1547 O O . GLY A 1 209 ? 3.349 -14.496 -7.788 1.00 95.06 209 GLY A O 1
ATOM 1548 N N . THR A 1 210 ? 2.782 -16.629 -7.362 1.00 94.88 210 THR A N 1
ATOM 1549 C CA . THR A 1 210 ? 2.506 -16.452 -5.931 1.00 94.88 210 THR A CA 1
ATOM 1550 C C . THR A 1 210 ? 3.292 -17.443 -5.088 1.00 94.88 210 THR A C 1
ATOM 1552 O O . THR A 1 210 ? 3.405 -18.606 -5.480 1.00 94.88 210 THR A O 1
ATOM 1555 N N . ASP A 1 211 ? 3.724 -17.041 -3.893 1.00 93.62 211 ASP A N 1
ATOM 1556 C CA . ASP A 1 211 ? 4.240 -17.978 -2.895 1.00 93.62 211 ASP A CA 1
ATOM 1557 C C . ASP A 1 211 ? 3.105 -18.527 -2.012 1.00 93.62 211 ASP A C 1
ATOM 1559 O O . ASP A 1 211 ? 2.534 -17.827 -1.177 1.00 93.62 211 ASP A O 1
ATOM 1563 N N . SER A 1 212 ? 2.797 -19.819 -2.168 1.00 94.94 212 SER A N 1
ATOM 1564 C CA . SER A 1 212 ? 1.797 -20.524 -1.350 1.00 94.94 212 SER A CA 1
ATOM 1565 C C . SER A 1 212 ? 2.119 -20.575 0.146 1.00 94.94 212 SER A C 1
ATOM 1567 O O . SER A 1 212 ? 1.226 -20.847 0.943 1.00 94.94 212 SER A O 1
ATOM 1569 N N . SER A 1 213 ? 3.366 -20.302 0.549 1.00 95.25 213 SER A N 1
ATOM 1570 C CA . SER A 1 213 ? 3.735 -20.185 1.962 1.00 95.25 213 SER A CA 1
ATOM 1571 C C . SER A 1 213 ? 3.171 -18.916 2.619 1.00 95.25 213 SER A C 1
ATOM 1573 O O . SER A 1 213 ? 3.060 -18.857 3.844 1.00 95.25 213 SER A O 1
ATOM 1575 N N . LYS A 1 214 ? 2.783 -17.917 1.811 1.00 95.75 214 LYS A N 1
ATOM 1576 C CA . LYS A 1 214 ? 2.353 -16.585 2.258 1.00 95.75 214 LYS A CA 1
ATOM 1577 C C . LYS A 1 214 ? 0.846 -16.396 2.356 1.00 95.75 214 LYS A C 1
ATOM 1579 O O . LYS A 1 214 ? 0.391 -15.363 2.838 1.00 95.75 214 LYS A O 1
ATOM 1584 N N . PHE A 1 215 ? 0.053 -17.377 1.935 1.00 95.88 215 PHE A N 1
ATOM 1585 C CA . PHE A 1 215 ? -1.400 -17.301 2.035 1.00 95.88 215 PHE A CA 1
ATOM 1586 C C . PHE A 1 215 ? -2.019 -18.639 2.431 1.00 95.88 215 PHE A C 1
ATOM 1588 O O . PHE A 1 215 ? -1.402 -19.698 2.371 1.00 95.88 215 PHE A O 1
ATOM 1595 N N . THR A 1 216 ? -3.277 -18.582 2.857 1.00 95.38 216 THR A N 1
ATOM 1596 C CA . THR A 1 216 ? -4.084 -19.771 3.138 1.00 95.38 216 THR A CA 1
ATOM 1597 C C . THR A 1 216 ? -5.328 -19.758 2.262 1.00 95.38 216 THR A C 1
ATOM 1599 O O . THR A 1 216 ? -5.794 -18.698 1.845 1.00 95.38 216 THR A O 1
ATOM 1602 N N . GLY A 1 217 ? -5.875 -20.938 1.973 1.00 94.06 217 GLY A N 1
ATOM 1603 C CA . GLY A 1 217 ? -7.029 -21.056 1.084 1.00 94.06 217 GLY A CA 1
ATOM 1604 C C . GLY A 1 217 ? -6.686 -20.747 -0.376 1.00 94.06 217 GLY A C 1
ATOM 1605 O O . GLY A 1 217 ? -5.578 -21.020 -0.830 1.00 94.06 217 GLY A O 1
ATOM 1606 N N . ASN A 1 218 ? -7.662 -20.217 -1.113 1.00 94.81 218 ASN A N 1
ATOM 1607 C CA . ASN A 1 218 ? -7.549 -19.938 -2.545 1.00 94.81 218 ASN A CA 1
ATOM 1608 C C . ASN A 1 218 ? -7.493 -18.429 -2.808 1.00 94.81 218 ASN A C 1
ATOM 1610 O O . ASN A 1 218 ? -8.141 -17.648 -2.110 1.00 94.81 218 ASN A O 1
ATOM 1614 N N . ILE A 1 219 ? -6.800 -18.036 -3.877 1.00 96.88 219 ILE A N 1
ATOM 1615 C CA . ILE A 1 219 ? -6.773 -16.651 -4.359 1.00 96.88 219 ILE A CA 1
ATOM 1616 C C . ILE A 1 219 ? -8.089 -16.337 -5.083 1.00 96.88 219 ILE A C 1
ATOM 1618 O O . ILE A 1 219 ? -8.528 -17.094 -5.949 1.00 96.88 219 ILE A O 1
ATOM 1622 N N . THR A 1 220 ? -8.709 -15.207 -4.739 1.00 97.31 220 THR A N 1
ATOM 1623 C CA . THR A 1 220 ? -9.851 -14.650 -5.480 1.00 97.31 220 THR A CA 1
ATOM 1624 C C . THR A 1 220 ? -9.343 -13.558 -6.414 1.00 97.31 220 THR A C 1
ATOM 1626 O O . THR A 1 220 ? -8.840 -12.541 -5.948 1.00 97.31 220 THR A O 1
ATOM 1629 N N . PHE A 1 221 ? -9.480 -13.762 -7.723 1.00 96.38 221 PHE A N 1
ATOM 1630 C CA . PHE A 1 221 ? -9.154 -12.751 -8.729 1.00 96.38 221 PHE A CA 1
ATOM 1631 C C . PHE A 1 221 ? -10.389 -11.917 -9.069 1.00 96.38 221 PHE A C 1
ATOM 1633 O O . PHE A 1 221 ? -11.479 -12.461 -9.252 1.00 96.38 221 PHE A O 1
ATOM 1640 N N . VAL A 1 222 ? -10.204 -10.607 -9.207 1.00 96.75 222 VAL A N 1
ATOM 1641 C CA . VAL A 1 222 ? -11.237 -9.670 -9.662 1.00 96.75 222 VAL A CA 1
ATOM 1642 C C . VAL A 1 222 ? -10.691 -8.782 -10.782 1.00 96.75 222 VAL A C 1
ATOM 1644 O O . VAL A 1 222 ? -9.481 -8.553 -10.836 1.00 96.75 222 VAL A O 1
ATOM 1647 N N . PRO A 1 223 ? -11.542 -8.291 -11.698 1.00 95.00 223 PRO A N 1
ATOM 1648 C CA . PRO A 1 223 ? -11.115 -7.335 -12.712 1.00 95.00 223 PRO A CA 1
ATOM 1649 C C . PRO A 1 223 ? -10.622 -6.028 -12.084 1.00 95.00 223 PRO A C 1
ATOM 1651 O O . PRO A 1 223 ? -11.221 -5.537 -11.126 1.00 95.00 223 PRO A O 1
ATOM 1654 N N . LYS A 1 224 ? -9.573 -5.449 -12.674 1.00 92.06 224 LYS A N 1
ATOM 1655 C CA . LYS A 1 224 ? -9.103 -4.101 -12.343 1.00 92.06 224 LYS A CA 1
ATOM 1656 C C . LYS A 1 224 ? -10.166 -3.068 -12.728 1.00 92.06 224 LYS A C 1
ATOM 1658 O O . LYS A 1 224 ? -10.733 -3.149 -13.820 1.00 92.06 224 LYS A O 1
ATOM 1663 N N . VAL A 1 225 ? -10.386 -2.088 -11.863 1.00 90.50 225 VAL A N 1
ATOM 1664 C CA . VAL A 1 225 ? -11.220 -0.904 -12.103 1.00 90.50 225 VAL A CA 1
ATOM 1665 C C . VAL A 1 225 ? -10.325 0.335 -12.047 1.00 90.50 225 VAL A C 1
ATOM 1667 O O . VAL A 1 225 ? -9.388 0.361 -11.255 1.00 90.50 225 VAL A O 1
ATOM 1670 N N . GLY A 1 226 ? -10.587 1.322 -12.905 1.00 86.31 226 GLY A N 1
ATOM 1671 C CA . GLY A 1 226 ? -9.832 2.577 -12.933 1.00 86.31 226 GLY A CA 1
ATOM 1672 C C . GLY A 1 226 ? -8.413 2.457 -13.498 1.00 86.31 226 GLY A C 1
ATOM 1673 O O . GLY A 1 226 ? -8.028 1.451 -14.111 1.00 86.31 226 GLY A O 1
ATOM 1674 N N . ASP A 1 227 ? -7.632 3.517 -13.307 1.00 82.75 227 ASP A N 1
ATOM 1675 C CA . ASP A 1 227 ? -6.263 3.611 -13.826 1.00 82.75 227 ASP A CA 1
ATOM 1676 C C . ASP A 1 227 ? -5.248 2.889 -12.922 1.00 82.75 227 ASP A C 1
ATOM 1678 O O . ASP A 1 227 ? -4.255 2.333 -13.407 1.00 82.75 227 ASP A O 1
ATOM 1682 N N . PHE A 1 228 ? -5.545 2.804 -11.623 1.00 86.06 228 PHE A N 1
ATOM 1683 C CA . PHE A 1 228 ? -4.708 2.188 -10.592 1.00 86.06 228 PHE A CA 1
ATOM 1684 C C . PHE A 1 228 ? -5.033 0.698 -10.388 1.00 86.06 228 PHE A C 1
ATOM 1686 O O . PHE A 1 228 ? -5.738 0.078 -11.186 1.00 86.06 228 PHE A O 1
ATOM 1693 N N . TRP A 1 229 ? -4.509 0.091 -9.317 1.00 88.31 229 TRP A N 1
ATOM 1694 C CA . TRP A 1 229 ? -4.919 -1.240 -8.851 1.00 88.31 229 TRP A CA 1
ATOM 1695 C C . TRP A 1 229 ? -6.262 -1.170 -8.105 1.00 88.31 229 TRP A C 1
ATOM 1697 O O . TRP A 1 229 ? -6.351 -1.458 -6.910 1.00 88.31 229 TRP A O 1
ATOM 1707 N N . GLY A 1 230 ? -7.301 -0.728 -8.819 1.00 91.56 230 GLY A N 1
ATOM 1708 C CA . GLY A 1 230 ? -8.645 -0.557 -8.284 1.00 91.56 230 GLY A CA 1
ATOM 1709 C C . GLY A 1 230 ? -9.491 -1.828 -8.343 1.00 91.56 230 GLY A C 1
ATOM 1710 O O . GLY A 1 230 ? -9.360 -2.641 -9.262 1.00 91.56 230 GLY A O 1
ATOM 1711 N N . ILE A 1 231 ? -10.381 -1.989 -7.365 1.00 95.56 231 ILE A N 1
ATOM 1712 C CA . ILE A 1 231 ? -11.347 -3.090 -7.259 1.00 95.56 231 ILE A CA 1
ATOM 1713 C C . ILE A 1 231 ? -12.704 -2.567 -6.783 1.00 95.56 231 ILE A C 1
ATOM 1715 O O . ILE A 1 231 ? -12.772 -1.568 -6.070 1.00 95.56 231 ILE A O 1
ATOM 1719 N N . SER A 1 232 ? -13.786 -3.270 -7.122 1.00 95.38 232 SER A N 1
ATOM 1720 C CA . SER A 1 232 ? -15.110 -3.031 -6.530 1.00 95.38 232 SER A CA 1
ATOM 1721 C C . SER A 1 232 ? -15.351 -3.945 -5.331 1.00 95.38 232 SER A C 1
ATOM 1723 O O . SER A 1 232 ? -15.030 -5.136 -5.372 1.00 95.38 232 SER A O 1
ATOM 1725 N N . GLN A 1 233 ? -15.951 -3.392 -4.277 1.00 96.50 233 GLN A N 1
ATOM 1726 C CA . GLN A 1 233 ? -16.226 -4.108 -3.034 1.00 96.50 233 GLN A CA 1
ATOM 1727 C C . GLN A 1 233 ? -17.480 -3.596 -2.318 1.00 96.50 233 GLN A C 1
ATOM 1729 O O . GLN A 1 233 ? -17.895 -2.449 -2.484 1.00 96.50 233 GLN A O 1
ATOM 1734 N N . SER A 1 234 ? -18.051 -4.429 -1.449 1.00 97.44 234 SER A N 1
ATOM 1735 C CA . SER A 1 234 ? -18.968 -3.977 -0.394 1.00 97.44 234 SER A CA 1
ATOM 1736 C C . SER A 1 234 ? -18.357 -4.269 0.969 1.00 97.44 234 SER A C 1
ATOM 1738 O O . SER A 1 234 ? -17.735 -5.316 1.139 1.00 97.44 234 SER A O 1
ATOM 1740 N N . VAL A 1 235 ? -18.564 -3.391 1.946 1.00 97.94 235 VAL A N 1
ATOM 1741 C CA . VAL A 1 235 ? -18.003 -3.546 3.294 1.00 97.94 235 VAL A CA 1
ATOM 1742 C C . VAL A 1 235 ? -19.119 -3.504 4.323 1.00 97.94 235 VAL A C 1
ATOM 1744 O O . VAL A 1 235 ? -20.004 -2.647 4.263 1.00 97.94 235 VAL A O 1
ATOM 1747 N N . SER A 1 236 ? -19.070 -4.420 5.286 1.00 98.19 236 SER A N 1
ATOM 1748 C CA . SER A 1 236 ? -19.999 -4.448 6.414 1.00 98.19 236 SER A CA 1
ATOM 1749 C C . SER A 1 236 ? -19.272 -4.508 7.753 1.00 98.19 236 SER A C 1
ATOM 1751 O O . SER A 1 236 ? -18.190 -5.078 7.870 1.00 98.19 236 SER A O 1
ATOM 1753 N N . TYR A 1 237 ? -19.887 -3.923 8.776 1.00 98.12 237 TYR A N 1
ATOM 1754 C CA . TYR A 1 237 ? -19.430 -3.975 10.159 1.00 98.12 237 TYR A CA 1
ATOM 1755 C C . TYR A 1 237 ? -20.555 -4.522 11.034 1.00 98.12 237 TYR A C 1
ATOM 1757 O O . TYR A 1 237 ? -21.669 -3.995 11.037 1.00 98.12 237 TYR A O 1
ATOM 1765 N N . GLY A 1 238 ? -20.290 -5.609 11.764 1.00 92.19 238 GLY A N 1
ATOM 1766 C CA . GLY A 1 238 ? -21.288 -6.214 12.657 1.00 92.19 238 GLY A CA 1
ATOM 1767 C C . GLY A 1 238 ? -22.586 -6.655 11.959 1.00 92.19 238 GLY A C 1
ATOM 1768 O O . GLY A 1 238 ? -23.632 -6.689 12.600 1.00 92.19 238 GLY A O 1
ATOM 1769 N N . GLY A 1 239 ? -22.526 -6.972 10.660 1.00 92.44 239 GLY A N 1
ATOM 1770 C CA . GLY A 1 239 ? -23.683 -7.338 9.832 1.00 92.44 239 GLY A CA 1
ATOM 1771 C C . GLY A 1 239 ? -24.407 -6.161 9.165 1.00 92.44 239 GLY A C 1
ATOM 1772 O O . GLY A 1 239 ? -25.322 -6.393 8.380 1.00 92.44 239 GLY A O 1
ATOM 1773 N N . THR A 1 240 ? -23.996 -4.919 9.431 1.00 96.50 240 THR A N 1
ATOM 1774 C CA . THR A 1 240 ? -24.535 -3.718 8.778 1.00 96.50 240 THR A CA 1
ATOM 1775 C C . THR A 1 240 ? -23.621 -3.293 7.637 1.00 96.50 240 THR A C 1
ATOM 1777 O O . THR A 1 240 ? -22.439 -3.036 7.860 1.00 96.50 240 THR A O 1
ATOM 1780 N N . THR A 1 241 ? -24.154 -3.191 6.421 1.00 97.69 241 THR A N 1
ATOM 1781 C CA . THR A 1 241 ? -23.422 -2.646 5.269 1.00 97.69 241 THR A CA 1
ATOM 1782 C C . THR A 1 241 ? -23.113 -1.166 5.491 1.00 97.69 241 THR A C 1
ATOM 1784 O O . THR A 1 241 ? -24.027 -0.371 5.697 1.00 97.69 241 THR A O 1
ATOM 1787 N N . ILE A 1 242 ? -21.829 -0.808 5.443 1.00 96.81 242 ILE A N 1
ATOM 1788 C CA . ILE A 1 242 ? -21.335 0.577 5.540 1.00 96.81 242 ILE A CA 1
ATOM 1789 C C . ILE A 1 242 ? -20.806 1.097 4.198 1.00 96.81 242 ILE A C 1
ATOM 1791 O O . ILE A 1 242 ? -20.728 2.304 3.999 1.00 96.81 242 ILE A O 1
ATOM 1795 N N . ILE A 1 243 ? -20.480 0.194 3.268 1.00 94.94 243 ILE A N 1
ATOM 1796 C CA . ILE A 1 243 ? -20.154 0.492 1.871 1.00 94.94 243 ILE A CA 1
ATOM 1797 C C . ILE A 1 243 ? -20.942 -0.482 1.001 1.00 94.94 243 ILE A C 1
ATOM 1799 O O . ILE A 1 243 ? -20.754 -1.694 1.118 1.00 94.94 243 ILE A O 1
ATOM 1803 N N . ASP A 1 244 ? -21.798 0.040 0.125 1.00 93.88 244 ASP A N 1
ATOM 1804 C CA . ASP A 1 244 ? -22.563 -0.759 -0.833 1.00 93.88 244 ASP A CA 1
ATOM 1805 C C . ASP A 1 244 ? -21.991 -0.580 -2.244 1.00 93.88 244 ASP A C 1
ATOM 1807 O O . ASP A 1 244 ? -22.129 0.487 -2.838 1.00 93.88 244 ASP A O 1
ATOM 1811 N N . ASN A 1 245 ? -21.310 -1.619 -2.739 1.00 91.62 245 ASN A N 1
ATOM 1812 C CA . ASN A 1 245 ? -20.708 -1.711 -4.072 1.00 91.62 245 ASN A CA 1
ATOM 1813 C C . ASN A 1 245 ? -19.976 -0.434 -4.540 1.00 91.62 245 ASN A C 1
ATOM 1815 O O . ASN A 1 245 ? -20.412 0.253 -5.467 1.00 91.62 245 ASN A O 1
ATOM 1819 N N . LEU A 1 246 ? -18.841 -0.138 -3.907 1.00 92.12 246 LEU A N 1
ATOM 1820 C CA . LEU A 1 246 ? -17.989 1.004 -4.230 1.00 92.12 246 LEU A CA 1
ATOM 1821 C C . LEU A 1 246 ? -16.629 0.529 -4.749 1.00 92.12 246 LEU A C 1
ATOM 1823 O O . LEU A 1 246 ? -16.077 -0.455 -4.251 1.00 92.12 246 LEU A O 1
ATOM 1827 N N . SER A 1 247 ? -16.083 1.247 -5.728 1.00 91.19 247 SER A N 1
ATOM 1828 C CA . SER A 1 247 ? -14.709 1.039 -6.185 1.00 91.19 247 SER A CA 1
ATOM 1829 C C . SER A 1 247 ? -13.714 1.791 -5.303 1.00 91.19 247 SER A C 1
ATOM 1831 O O . SER A 1 247 ? -13.988 2.902 -4.853 1.00 91.19 247 SER A O 1
ATOM 1833 N N . GLY A 1 248 ? -12.559 1.181 -5.057 1.00 89.44 248 GLY A N 1
ATOM 1834 C CA . GLY A 1 248 ? -11.436 1.786 -4.344 1.00 89.44 248 GLY A CA 1
ATOM 1835 C C . GLY A 1 248 ? -10.113 1.175 -4.793 1.00 89.44 248 GLY A C 1
ATOM 1836 O O . GLY A 1 248 ? -10.109 0.233 -5.583 1.00 89.44 248 GLY A O 1
ATOM 1837 N N . ILE A 1 249 ? -8.999 1.700 -4.289 1.00 89.38 249 ILE A N 1
ATOM 1838 C CA . ILE A 1 249 ? -7.644 1.299 -4.692 1.00 89.38 249 ILE A CA 1
ATOM 1839 C C . ILE A 1 249 ? -7.015 0.411 -3.617 1.00 89.38 249 ILE A C 1
ATOM 1841 O O . ILE A 1 249 ? -7.148 0.679 -2.424 1.00 89.38 249 ILE A O 1
ATOM 1845 N N . VAL A 1 250 ? -6.296 -0.627 -4.046 1.00 91.62 250 VAL A N 1
ATOM 1846 C CA . VAL A 1 250 ? -5.356 -1.364 -3.194 1.00 91.62 250 VAL A CA 1
ATOM 1847 C C . VAL A 1 250 ? -3.975 -0.728 -3.355 1.00 91.62 250 VAL A C 1
ATOM 1849 O O . VAL A 1 250 ? -3.307 -0.943 -4.365 1.00 91.62 250 VAL A O 1
ATOM 1852 N N . ASP A 1 251 ? -3.558 0.08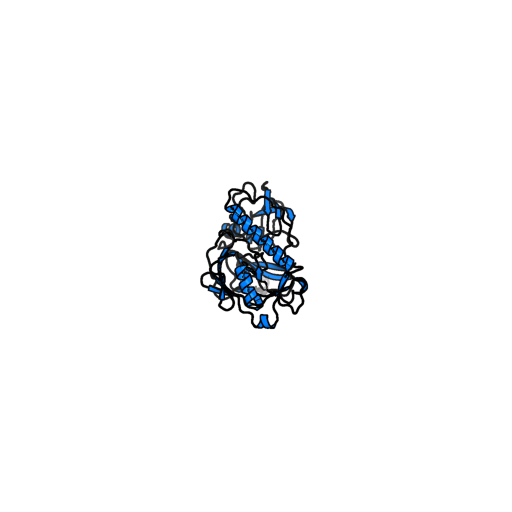5 -2.382 1.00 86.44 251 ASP A N 1
ATOM 1853 C CA . ASP A 1 251 ? -2.289 0.824 -2.419 1.00 86.44 251 ASP A CA 1
ATOM 1854 C C . ASP A 1 251 ? -1.374 0.415 -1.264 1.00 86.44 251 ASP A C 1
ATOM 1856 O O . ASP A 1 251 ? -1.677 0.640 -0.096 1.00 86.44 251 ASP A O 1
ATOM 1860 N N . THR A 1 252 ? -0.221 -0.161 -1.597 1.00 82.62 252 THR A N 1
ATOM 1861 C CA . THR A 1 252 ? 0.776 -0.597 -0.614 1.00 82.62 252 THR A CA 1
ATOM 1862 C C . THR A 1 252 ? 1.496 0.550 0.088 1.00 82.62 252 THR A C 1
ATOM 1864 O O . THR A 1 252 ? 2.161 0.298 1.088 1.00 82.62 252 THR A O 1
ATOM 1867 N N . GLY A 1 253 ? 1.425 1.774 -0.444 1.00 78.94 253 GLY A N 1
ATOM 1868 C CA . GLY A 1 253 ? 2.058 2.948 0.159 1.00 78.94 253 GLY A CA 1
ATOM 1869 C C . GLY A 1 253 ? 1.095 3.874 0.904 1.00 78.94 253 GLY A C 1
ATOM 1870 O O . GLY A 1 253 ? 1.486 4.985 1.242 1.00 78.94 253 GLY A O 1
ATOM 1871 N N . THR A 1 254 ? -0.144 3.437 1.150 1.00 84.44 254 THR A N 1
ATOM 1872 C CA . THR A 1 254 ? -1.067 4.079 2.099 1.00 84.44 254 THR A CA 1
ATOM 1873 C C . THR A 1 254 ? -1.076 3.263 3.396 1.00 84.44 254 THR A C 1
ATOM 1875 O O . THR A 1 254 ? -1.202 2.037 3.359 1.00 84.44 254 THR A O 1
ATOM 1878 N N . THR A 1 255 ? -0.924 3.918 4.550 1.00 89.38 255 THR A N 1
ATOM 1879 C CA . THR A 1 255 ? -0.789 3.236 5.852 1.00 89.38 255 THR A CA 1
ATOM 1880 C C . THR A 1 255 ? -2.140 2.880 6.481 1.00 89.38 255 THR A C 1
ATOM 1882 O O . THR A 1 255 ? -2.305 1.795 7.044 1.00 89.38 255 THR A O 1
ATOM 1885 N N . LEU A 1 256 ? -3.101 3.800 6.425 1.00 93.56 256 LEU A N 1
ATOM 1886 C CA . LEU A 1 256 ? -4.421 3.700 7.037 1.00 93.56 256 LEU A CA 1
ATOM 1887 C C . LEU A 1 256 ? -5.439 3.047 6.102 1.00 93.56 256 LEU A C 1
ATOM 1889 O O . LEU A 1 256 ? -5.356 3.104 4.876 1.00 93.56 256 LEU A O 1
ATOM 1893 N N . LEU A 1 257 ? -6.488 2.491 6.706 1.00 95.81 257 LEU A N 1
ATOM 1894 C CA . LEU A 1 257 ? -7.698 2.112 5.991 1.00 95.81 257 LEU A CA 1
ATOM 1895 C C . LEU A 1 257 ? -8.564 3.359 5.803 1.00 95.81 257 LEU A C 1
ATOM 1897 O O . LEU A 1 257 ? -9.396 3.697 6.650 1.00 95.81 257 LEU A O 1
ATOM 1901 N N . LEU A 1 258 ? -8.351 4.051 4.692 1.00 94.38 258 LEU A N 1
ATOM 1902 C CA . LEU A 1 258 ? -9.114 5.243 4.364 1.00 94.38 258 LEU A CA 1
ATOM 1903 C C . LEU A 1 258 ? -10.494 4.884 3.796 1.00 94.38 258 LEU A C 1
ATOM 1905 O O . LEU A 1 258 ? -10.631 4.034 2.916 1.00 94.38 258 LEU A O 1
ATOM 1909 N N . MET A 1 259 ? -11.532 5.541 4.311 1.00 93.44 259 MET A N 1
ATOM 1910 C CA . MET A 1 259 ? -12.929 5.311 3.938 1.00 93.44 259 MET A CA 1
ATOM 1911 C C . MET A 1 259 ? -13.610 6.624 3.552 1.00 93.44 259 MET A C 1
ATOM 1913 O O . MET A 1 259 ? -13.231 7.693 4.022 1.00 93.44 259 MET A O 1
ATOM 1917 N N . THR A 1 260 ? -14.669 6.560 2.738 1.00 92.38 260 THR A N 1
ATOM 1918 C CA . THR A 1 260 ? -15.513 7.745 2.506 1.00 92.38 260 THR A CA 1
ATOM 1919 C C . THR A 1 260 ? -16.085 8.250 3.829 1.00 92.38 260 THR A C 1
ATOM 1921 O O . THR A 1 260 ? -16.362 7.439 4.716 1.00 92.38 260 THR A O 1
ATOM 1924 N N . THR A 1 261 ? -16.342 9.552 3.941 1.00 92.88 261 THR A N 1
ATOM 1925 C CA . THR A 1 261 ? -16.871 10.165 5.171 1.00 92.88 261 THR A CA 1
ATOM 1926 C C . THR A 1 261 ? -18.123 9.462 5.685 1.00 92.88 261 THR A C 1
ATOM 1928 O O . THR A 1 261 ? -18.192 9.113 6.855 1.00 92.88 261 THR A O 1
ATOM 1931 N N . ALA A 1 262 ? -19.066 9.110 4.805 1.00 93.25 262 ALA A N 1
ATOM 1932 C CA . ALA A 1 262 ? -20.279 8.398 5.212 1.00 93.25 262 ALA A CA 1
ATOM 1933 C C . ALA A 1 262 ? -19.989 7.013 5.829 1.00 93.25 262 ALA A C 1
ATOM 1935 O O . ALA A 1 262 ? -20.571 6.651 6.852 1.00 93.25 262 ALA A O 1
ATOM 1936 N N . SER A 1 263 ? -19.086 6.236 5.223 1.00 95.25 263 SER A N 1
ATOM 1937 C CA . SER A 1 263 ? -18.690 4.920 5.744 1.00 95.25 263 SER A CA 1
ATOM 1938 C C . SER A 1 263 ? -17.831 5.018 7.006 1.00 95.25 263 SER A C 1
ATOM 1940 O O . SER A 1 263 ? -17.998 4.208 7.918 1.00 95.25 263 SER A O 1
ATOM 1942 N N . PHE A 1 264 ? -16.954 6.023 7.078 1.00 96.81 264 PHE A N 1
ATOM 1943 C CA . PHE A 1 264 ? -16.131 6.307 8.246 1.00 96.81 264 PHE A CA 1
ATOM 1944 C C . PHE A 1 264 ? -17.006 6.694 9.442 1.00 96.81 264 PHE A C 1
ATOM 1946 O O . PHE A 1 264 ? -16.910 6.066 10.492 1.00 96.81 264 PHE A O 1
ATOM 1953 N N . ASP A 1 265 ? -17.933 7.636 9.262 1.00 96.44 265 ASP A N 1
ATOM 1954 C CA . ASP A 1 265 ? -18.873 8.070 10.298 1.00 96.44 265 ASP A CA 1
ATOM 1955 C C . ASP A 1 265 ? -19.728 6.905 10.808 1.00 96.44 265 ASP A C 1
ATOM 1957 O O . ASP A 1 265 ? -19.910 6.743 12.016 1.00 96.44 265 ASP A O 1
ATOM 1961 N N . ALA A 1 266 ? -20.216 6.048 9.903 1.00 97.25 266 ALA A N 1
ATOM 1962 C CA . ALA A 1 266 ? -20.961 4.847 10.276 1.00 97.25 266 ALA A CA 1
ATOM 1963 C C . ALA A 1 266 ? -20.108 3.877 11.113 1.00 97.25 266 ALA A C 1
ATOM 1965 O O . ALA A 1 266 ? -20.586 3.339 12.116 1.00 97.25 266 ALA A O 1
ATOM 1966 N N . TYR A 1 267 ? -18.844 3.673 10.734 1.00 98.25 267 TYR A N 1
ATOM 1967 C CA . TYR A 1 267 ? -17.902 2.833 11.470 1.00 98.25 267 TYR A CA 1
ATOM 1968 C C . TYR A 1 267 ? -17.554 3.421 12.848 1.00 98.25 267 TYR A C 1
ATOM 1970 O O . TYR A 1 267 ? -17.634 2.722 13.860 1.00 98.25 267 TYR A O 1
ATOM 1978 N N . ILE A 1 268 ? -17.241 4.715 12.933 1.00 98.19 268 ILE A N 1
ATOM 1979 C CA . ILE A 1 268 ? -16.943 5.390 14.202 1.00 98.19 268 ILE A CA 1
ATOM 1980 C C . ILE A 1 268 ? -18.159 5.380 15.132 1.00 98.19 268 ILE A C 1
ATOM 1982 O O . ILE A 1 268 ? -18.021 5.041 16.309 1.00 98.19 268 ILE A O 1
ATOM 1986 N N . ALA A 1 269 ? -19.364 5.646 14.620 1.00 97.81 269 ALA A N 1
ATOM 1987 C CA . ALA A 1 269 ? -20.592 5.562 15.408 1.00 97.81 269 ALA A CA 1
ATOM 1988 C C . ALA A 1 269 ? -20.842 4.143 15.951 1.00 97.81 269 ALA A C 1
ATOM 1990 O O . ALA A 1 269 ? -21.279 3.985 17.092 1.00 97.81 269 ALA A O 1
ATOM 1991 N N . ALA A 1 270 ? -20.542 3.106 15.163 1.00 97.75 270 ALA A N 1
ATOM 1992 C CA . ALA A 1 270 ? -20.744 1.713 15.557 1.00 97.75 270 ALA A CA 1
ATOM 1993 C C . ALA A 1 270 ? -19.681 1.186 16.540 1.00 97.75 270 ALA A C 1
ATOM 1995 O O . ALA A 1 270 ? -19.967 0.292 17.341 1.00 97.75 270 ALA A O 1
ATOM 1996 N N . THR A 1 271 ? -18.459 1.721 16.493 1.00 98.12 271 THR A N 1
ATOM 1997 C CA . THR A 1 271 ? -17.364 1.369 17.417 1.00 98.12 271 THR A CA 1
ATOM 1998 C C . THR A 1 271 ? -17.359 2.229 18.685 1.00 98.12 271 THR A C 1
ATOM 2000 O O . THR A 1 271 ? -16.858 1.806 19.730 1.00 98.12 271 THR A O 1
ATOM 2003 N N . GLY A 1 272 ? -17.946 3.426 18.612 1.00 98.12 272 GLY A N 1
ATOM 2004 C CA . GLY A 1 272 ? -17.859 4.465 19.633 1.00 98.12 272 GLY A CA 1
ATOM 2005 C C . GLY A 1 272 ? -16.461 5.078 19.735 1.00 98.12 272 GLY A C 1
ATOM 2006 O O . GLY A 1 272 ? -16.068 5.500 20.825 1.00 98.12 272 GLY A O 1
ATOM 2007 N N . GLY A 1 273 ? -15.705 5.067 18.633 1.00 97.88 273 GLY A N 1
ATOM 2008 C CA . GLY A 1 273 ? -14.403 5.716 18.553 1.00 97.88 273 GLY A CA 1
ATOM 2009 C C . GLY A 1 273 ? -14.505 7.216 18.821 1.00 97.88 273 GLY A C 1
ATOM 2010 O O . GLY A 1 273 ? -15.473 7.866 18.428 1.00 97.88 273 GLY A O 1
ATOM 2011 N N . VAL A 1 274 ? -13.495 7.775 19.479 1.00 97.75 274 VAL A N 1
ATOM 2012 C CA . VAL A 1 274 ? -13.392 9.215 19.747 1.00 97.75 274 VAL A CA 1
ATOM 2013 C C . VAL A 1 274 ? -12.034 9.703 19.270 1.00 97.75 274 VAL A C 1
ATOM 2015 O O . VAL A 1 274 ? -11.026 9.051 19.529 1.00 97.75 274 VAL A O 1
ATOM 2018 N N . LEU A 1 275 ? -11.996 10.842 18.576 1.00 96.81 275 LEU A N 1
ATOM 2019 C CA . LEU A 1 275 ? -10.740 11.436 18.131 1.00 96.81 275 LEU A CA 1
ATOM 2020 C C . LEU A 1 275 ? -9.847 11.746 19.338 1.00 96.81 275 LEU A C 1
ATOM 2022 O O . LEU A 1 275 ? -10.250 12.454 20.264 1.00 96.81 275 LEU A O 1
ATOM 2026 N N . ASN A 1 276 ? -8.623 11.227 19.317 1.00 95.94 276 ASN A N 1
ATOM 2027 C CA . ASN A 1 276 ? -7.577 11.685 20.212 1.00 95.94 276 ASN A CA 1
ATOM 2028 C C . ASN A 1 276 ? -6.827 12.831 19.527 1.00 95.94 276 ASN A C 1
ATOM 2030 O O . ASN A 1 276 ? -5.980 12.588 18.675 1.00 95.94 276 ASN A O 1
ATOM 2034 N N . GLU A 1 277 ? -7.117 14.068 19.923 1.00 92.44 277 GLU A N 1
ATOM 2035 C CA . GLU A 1 277 ? -6.534 15.281 19.325 1.00 92.44 277 GLU A CA 1
ATOM 2036 C C . GLU A 1 277 ? -5.002 15.336 19.401 1.00 92.44 277 GLU A C 1
ATOM 2038 O O . GLU A 1 277 ? -4.367 15.942 18.544 1.00 92.44 277 GLU A O 1
ATOM 2043 N N . ASN A 1 278 ? -4.382 14.694 20.397 1.00 89.12 278 ASN A N 1
ATOM 2044 C CA . ASN A 1 278 ? -2.921 14.689 20.518 1.00 89.12 278 ASN A CA 1
ATOM 2045 C C . ASN A 1 278 ? -2.270 13.762 19.488 1.00 89.12 278 ASN A C 1
ATOM 2047 O O . ASN A 1 278 ? -1.171 14.040 19.022 1.00 89.12 278 ASN A O 1
ATOM 2051 N N . VAL A 1 279 ? -2.940 12.655 19.166 1.00 93.00 279 VAL A N 1
ATOM 2052 C CA . VAL A 1 279 ? -2.410 11.618 18.275 1.00 93.00 279 VAL A CA 1
ATOM 2053 C C . VAL A 1 279 ? -2.897 11.811 16.846 1.00 93.00 279 VAL A C 1
ATOM 2055 O O . VAL A 1 279 ? -2.156 11.498 15.932 1.00 93.00 279 VAL A O 1
ATOM 2058 N N . GLY A 1 280 ? -4.111 12.316 16.630 1.00 91.69 280 GLY A N 1
ATOM 2059 C CA . GLY A 1 280 ? -4.721 12.452 15.302 1.00 91.69 280 GLY A CA 1
ATOM 2060 C C . GLY A 1 280 ? -5.443 11.199 14.806 1.00 91.69 280 GLY A C 1
ATOM 2061 O O . GLY A 1 280 ? -5.965 11.192 13.697 1.00 91.69 280 GLY A O 1
ATOM 2062 N N . LEU A 1 281 ? -5.522 10.149 15.632 1.00 96.19 281 LEU A N 1
ATOM 2063 C CA . LEU A 1 281 ? -6.285 8.931 15.350 1.00 96.19 281 LEU A CA 1
ATOM 2064 C C . LEU A 1 281 ? -7.449 8.770 16.329 1.00 96.19 281 LEU A C 1
ATOM 2066 O O . LEU A 1 281 ? -7.410 9.235 17.473 1.00 96.19 281 LEU A O 1
ATOM 2070 N N . PHE A 1 282 ? -8.484 8.057 15.892 1.00 98.00 282 PHE A N 1
ATOM 2071 C CA . PHE A 1 282 ? -9.606 7.699 16.753 1.00 98.00 282 PHE A CA 1
ATOM 2072 C C . PHE A 1 282 ? -9.198 6.588 17.713 1.00 98.00 282 PHE A C 1
ATOM 2074 O O . PHE A 1 282 ? -8.579 5.607 17.310 1.00 98.00 282 PHE A O 1
ATOM 2081 N N . SER A 1 283 ? -9.562 6.719 18.984 1.00 98.06 283 SER A N 1
ATOM 2082 C CA . SER A 1 283 ? -9.301 5.721 20.013 1.00 98.06 283 SER A CA 1
ATOM 2083 C C . SER A 1 283 ? -10.586 5.095 20.539 1.00 98.06 283 SER A C 1
ATOM 2085 O O . SER A 1 283 ? -11.665 5.690 20.500 1.00 98.06 283 SER A O 1
ATOM 2087 N N . ILE A 1 284 ? -10.461 3.868 21.041 1.00 98.62 284 ILE A N 1
ATOM 2088 C CA . ILE A 1 284 ? -11.531 3.135 21.717 1.00 98.62 284 ILE A CA 1
ATOM 2089 C C . ILE A 1 284 ? -11.059 2.644 23.087 1.00 98.62 284 ILE A C 1
ATOM 2091 O O . ILE A 1 284 ? -9.879 2.399 23.328 1.00 98.62 284 ILE A O 1
ATOM 2095 N N . THR A 1 285 ? -11.997 2.469 24.010 1.00 98.50 285 THR A N 1
ATOM 2096 C CA . THR A 1 285 ? -11.728 1.868 25.322 1.00 98.50 285 THR A CA 1
ATOM 2097 C C . THR A 1 285 ? -11.462 0.366 25.203 1.00 98.50 285 THR A C 1
ATOM 2099 O O . THR A 1 285 ? -11.904 -0.294 24.262 1.00 98.50 285 THR A O 1
ATOM 2102 N N . ALA A 1 286 ? -10.833 -0.229 26.220 1.00 98.19 286 ALA A N 1
ATOM 2103 C CA . ALA A 1 286 ? -10.648 -1.682 26.288 1.00 98.19 286 ALA A CA 1
ATOM 2104 C C . ALA A 1 286 ? -11.977 -2.466 26.230 1.00 98.19 286 ALA A C 1
ATOM 2106 O O . ALA A 1 286 ? -12.029 -3.550 25.650 1.00 98.19 286 ALA A O 1
ATOM 2107 N N . ALA A 1 287 ? -13.059 -1.914 26.795 1.00 98.50 287 ALA A N 1
ATOM 2108 C CA . ALA A 1 287 ? -14.388 -2.519 26.730 1.00 98.50 287 ALA A CA 1
ATOM 2109 C C . ALA A 1 287 ? -14.966 -2.486 25.304 1.00 98.50 287 ALA A C 1
ATOM 2111 O O . ALA A 1 287 ? -15.528 -3.481 24.851 1.00 98.50 287 ALA A O 1
ATOM 2112 N N . GLN A 1 288 ? -14.785 -1.375 24.583 1.00 98.62 288 GLN A N 1
ATOM 2113 C CA . GLN A 1 288 ? -15.165 -1.269 23.171 1.00 98.62 288 GLN A CA 1
ATOM 2114 C C . GLN A 1 288 ? -14.323 -2.197 22.293 1.00 98.62 288 GLN A C 1
ATOM 2116 O O . GLN A 1 288 ? -14.884 -2.891 21.456 1.00 98.62 288 GLN A O 1
ATOM 2121 N N . PHE A 1 289 ? -13.011 -2.298 22.532 1.00 98.56 289 PHE A N 1
ATOM 2122 C CA . PHE A 1 289 ? -12.147 -3.238 21.812 1.00 98.56 289 PHE A CA 1
ATOM 2123 C C . PHE A 1 289 ? -12.574 -4.695 22.022 1.00 98.56 289 PHE A C 1
ATOM 2125 O O . PHE A 1 289 ? -12.665 -5.456 21.065 1.00 98.56 289 PHE A O 1
ATOM 2132 N N . ALA A 1 290 ? -12.920 -5.079 23.255 1.00 98.31 290 ALA A N 1
ATOM 2133 C CA . ALA A 1 290 ? -13.450 -6.413 23.543 1.00 98.31 290 ALA A CA 1
ATOM 2134 C C . ALA A 1 290 ? -14.790 -6.703 22.833 1.00 98.31 290 ALA A C 1
ATOM 2136 O O . ALA A 1 290 ? -15.133 -7.865 22.613 1.00 98.31 290 ALA A O 1
ATOM 2137 N N . ALA A 1 291 ? -15.549 -5.662 22.474 1.00 98.06 291 ALA A N 1
ATOM 2138 C CA . ALA A 1 291 ? -16.805 -5.762 21.734 1.00 98.06 291 ALA A CA 1
ATOM 2139 C C . ALA A 1 291 ? -16.654 -5.554 20.213 1.00 98.06 291 ALA A C 1
ATOM 2141 O O . ALA A 1 291 ? -17.622 -5.802 19.483 1.00 98.06 291 ALA A O 1
ATOM 2142 N N . LEU A 1 292 ? -15.472 -5.128 19.746 1.00 98.38 292 LEU A N 1
ATOM 2143 C CA . LEU A 1 292 ? -15.195 -4.741 18.364 1.00 98.38 292 LEU A CA 1
ATOM 2144 C C . LEU A 1 292 ? -15.467 -5.915 17.419 1.00 98.38 292 LEU A C 1
ATOM 2146 O O . LEU A 1 292 ? -15.019 -7.044 17.645 1.00 98.38 292 LEU A O 1
ATOM 2150 N N . LYS A 1 293 ? -16.252 -5.661 16.372 1.00 98.25 293 LYS A N 1
ATOM 2151 C CA . LYS A 1 293 ? -16.603 -6.675 15.373 1.00 98.25 293 LYS A CA 1
ATOM 2152 C C . LYS A 1 293 ? -15.633 -6.624 14.196 1.00 98.25 293 LYS A C 1
ATOM 2154 O O . LYS A 1 293 ? -15.036 -5.581 13.956 1.00 98.25 293 LYS A O 1
ATOM 2159 N N . PRO A 1 294 ? -15.453 -7.727 13.457 1.00 97.88 294 PRO A N 1
ATOM 2160 C CA . PRO A 1 294 ? -14.692 -7.676 12.220 1.00 97.88 294 PRO A CA 1
ATOM 2161 C C . PRO A 1 294 ? -15.310 -6.705 11.204 1.00 97.88 294 PRO A C 1
ATOM 2163 O O . PRO A 1 294 ? -16.535 -6.542 11.159 1.00 97.88 294 PRO A O 1
ATOM 2166 N N . LEU A 1 295 ? -14.450 -6.089 10.394 1.00 98.12 295 LEU A N 1
ATOM 2167 C CA . LEU A 1 295 ? -14.836 -5.437 9.147 1.00 98.12 295 LEU A CA 1
ATOM 2168 C C . LEU A 1 295 ? -14.788 -6.495 8.046 1.00 98.12 295 LEU A C 1
ATOM 2170 O O . LEU A 1 295 ? -13.749 -7.107 7.818 1.00 98.12 295 LEU A O 1
ATOM 2174 N N . GLU A 1 296 ? -15.915 -6.730 7.389 1.00 98.50 296 GLU A N 1
ATOM 2175 C CA . GLU A 1 296 ? -16.068 -7.779 6.385 1.00 98.50 296 GLU A CA 1
ATOM 2176 C C . GLU A 1 296 ? -16.121 -7.151 4.994 1.00 98.50 296 GLU A C 1
ATOM 2178 O O . GLU A 1 296 ? -17.078 -6.445 4.663 1.00 98.50 296 GLU A O 1
ATOM 2183 N N . PHE A 1 297 ? -15.103 -7.425 4.183 1.00 98.31 297 PHE A N 1
ATOM 2184 C CA . PHE A 1 297 ? -14.965 -6.958 2.807 1.00 98.31 297 PHE A CA 1
ATOM 2185 C C . PHE A 1 297 ? -15.432 -8.057 1.857 1.00 98.31 297 PHE A C 1
ATOM 2187 O O . PHE A 1 297 ? -14.816 -9.117 1.777 1.00 98.31 297 PHE A O 1
ATOM 2194 N N . ASN A 1 298 ? -16.518 -7.830 1.124 1.00 98.06 298 ASN A N 1
ATOM 2195 C CA . ASN A 1 298 ? -16.928 -8.721 0.047 1.00 98.06 298 ASN A CA 1
ATOM 2196 C C . ASN A 1 298 ? -16.319 -8.246 -1.275 1.00 98.06 298 ASN A C 1
ATOM 2198 O O . ASN A 1 298 ? -16.643 -7.159 -1.756 1.00 98.06 298 ASN A O 1
ATOM 2202 N N . ILE A 1 299 ? -15.443 -9.074 -1.843 1.00 97.88 299 ILE A N 1
ATOM 2203 C CA . ILE A 1 299 ? -14.686 -8.808 -3.066 1.00 97.88 299 ILE A CA 1
ATOM 2204 C C . ILE A 1 299 ? -14.838 -10.033 -3.968 1.00 97.88 299 ILE A C 1
ATOM 2206 O O . ILE A 1 299 ? -14.477 -11.147 -3.587 1.00 97.88 299 ILE A O 1
ATOM 2210 N N . GLY A 1 300 ? -15.414 -9.853 -5.159 1.00 95.81 300 GLY A N 1
ATOM 2211 C CA . GLY A 1 300 ? -15.598 -10.953 -6.117 1.00 95.81 300 GLY A CA 1
ATOM 2212 C C . GLY A 1 300 ? -16.471 -12.107 -5.604 1.00 95.81 300 GLY A C 1
ATOM 2213 O O . GLY A 1 300 ? -16.306 -13.239 -6.049 1.00 95.81 300 GLY A O 1
ATOM 2214 N N . GLY A 1 301 ? -17.373 -11.848 -4.650 1.00 95.62 301 GLY A N 1
ATOM 2215 C CA . GLY A 1 301 ? -18.206 -12.871 -4.008 1.00 95.62 301 GLY A CA 1
ATOM 2216 C C . GLY A 1 301 ? -17.535 -13.607 -2.841 1.00 95.62 301 GLY A C 1
ATOM 2217 O O . GLY A 1 301 ? -18.209 -14.374 -2.154 1.00 95.62 301 GLY A O 1
ATOM 2218 N N . THR A 1 302 ? -16.255 -13.342 -2.567 1.00 97.81 302 THR A N 1
ATOM 2219 C CA . THR A 1 302 ? -15.527 -13.860 -1.402 1.00 97.81 302 THR A CA 1
ATOM 2220 C C . THR A 1 302 ? -15.513 -12.818 -0.288 1.00 97.81 302 THR A C 1
ATOM 2222 O O . THR A 1 302 ? -15.300 -11.635 -0.541 1.00 97.81 302 THR A O 1
ATOM 2225 N N . THR A 1 303 ? -15.719 -13.251 0.956 1.00 97.69 303 THR A N 1
ATOM 2226 C CA . THR A 1 303 ? -15.630 -12.377 2.133 1.00 97.69 303 THR A CA 1
ATOM 2227 C C . THR A 1 303 ? -14.251 -12.479 2.784 1.00 97.69 303 THR A C 1
ATOM 2229 O O . THR A 1 303 ? -13.832 -13.563 3.189 1.00 97.69 303 THR A O 1
ATOM 2232 N N . PHE A 1 304 ? -13.578 -11.338 2.914 1.00 98.00 304 PHE A N 1
ATOM 2233 C CA . PHE A 1 304 ? -12.310 -11.155 3.612 1.00 98.00 304 PHE A CA 1
ATOM 2234 C C . PHE A 1 304 ? -12.552 -10.400 4.922 1.00 98.00 304 PHE A C 1
ATOM 2236 O O . PHE A 1 304 ? -13.062 -9.280 4.918 1.00 98.00 304 PHE A O 1
ATOM 2243 N N . SER A 1 305 ? -12.182 -11.018 6.043 1.00 97.62 305 SER A N 1
ATOM 2244 C CA . SER A 1 305 ? -12.465 -10.500 7.384 1.00 97.62 305 SER A CA 1
ATOM 2245 C C . SER A 1 305 ? -11.242 -9.803 7.978 1.00 97.62 305 SER A C 1
ATOM 2247 O O . SER A 1 305 ? -10.218 -10.435 8.255 1.00 97.62 305 SER A O 1
ATOM 2249 N N . LEU A 1 306 ? -11.351 -8.499 8.224 1.00 97.88 306 LEU A N 1
ATOM 2250 C CA . LEU A 1 306 ? -10.377 -7.735 8.993 1.00 97.88 306 LEU A CA 1
ATOM 2251 C C . LEU A 1 306 ? -10.743 -7.826 10.477 1.00 97.88 306 LEU A C 1
ATOM 2253 O O . LEU A 1 306 ? -11.668 -7.171 10.965 1.00 97.88 306 LEU A O 1
ATOM 2257 N N . THR A 1 307 ? -10.019 -8.680 11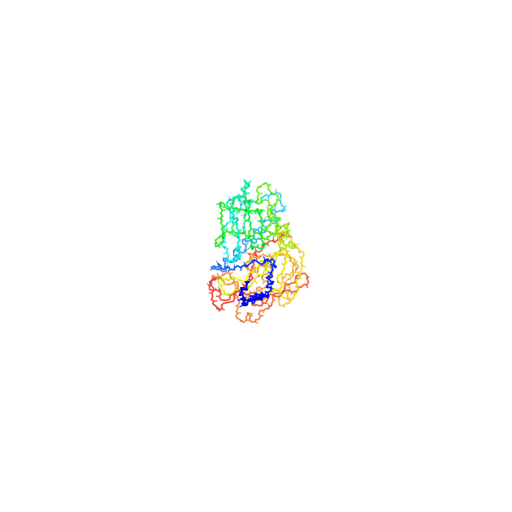.200 1.00 97.88 307 THR A N 1
ATOM 2258 C CA . THR A 1 307 ? -10.269 -8.953 12.625 1.00 97.88 307 THR A CA 1
ATOM 2259 C C . THR A 1 307 ? -10.172 -7.695 13.494 1.00 97.88 307 THR A C 1
ATOM 2261 O O . THR A 1 307 ? -9.516 -6.725 13.125 1.00 97.88 307 THR A O 1
ATOM 2264 N N . ALA A 1 308 ? -10.748 -7.734 14.700 1.00 97.88 308 ALA A N 1
ATOM 2265 C CA . ALA A 1 308 ? -10.658 -6.631 15.662 1.00 97.88 308 ALA A CA 1
ATOM 2266 C C . ALA A 1 308 ? -9.209 -6.165 15.916 1.00 97.88 308 ALA A C 1
ATOM 2268 O O . ALA A 1 308 ? -8.945 -4.970 15.971 1.00 97.88 308 ALA A O 1
ATOM 2269 N N . ASN A 1 309 ? -8.246 -7.090 16.022 1.00 97.69 309 ASN A N 1
ATOM 2270 C CA . ASN A 1 309 ? -6.842 -6.728 16.245 1.00 97.69 309 ASN A CA 1
ATOM 2271 C C . ASN A 1 309 ? -6.172 -6.124 14.999 1.00 97.69 309 ASN A C 1
ATOM 2273 O O . ASN A 1 309 ? -5.215 -5.375 15.133 1.00 97.69 309 ASN A O 1
ATOM 2277 N N . ALA A 1 310 ? -6.660 -6.442 13.799 1.00 97.62 310 ALA A N 1
ATOM 2278 C CA . ALA A 1 310 ? -6.156 -5.863 12.555 1.00 97.62 310 ALA A CA 1
ATOM 2279 C C . ALA A 1 310 ? -6.742 -4.466 12.266 1.00 97.62 310 ALA A C 1
ATOM 2281 O O . ALA A 1 310 ? -6.241 -3.760 11.401 1.00 97.62 310 ALA A O 1
ATOM 2282 N N . GLN A 1 311 ? -7.780 -4.056 13.001 1.00 98.31 311 GLN A N 1
ATOM 2283 C CA . GLN A 1 311 ? -8.382 -2.720 12.917 1.00 98.31 311 GLN A CA 1
ATOM 2284 C C . GLN A 1 311 ? -7.682 -1.680 13.802 1.00 98.31 311 GLN A C 1
ATOM 2286 O O . GLN A 1 311 ? -8.077 -0.512 13.788 1.00 98.31 311 GLN A O 1
ATOM 2291 N N . ILE A 1 312 ? -6.675 -2.084 14.584 1.00 98.06 312 ILE A N 1
ATOM 2292 C CA . ILE A 1 312 ? -5.977 -1.204 15.521 1.00 98.06 312 ILE A CA 1
ATOM 2293 C C . ILE A 1 312 ? -4.503 -1.049 15.167 1.00 98.06 312 ILE A C 1
ATOM 2295 O O . ILE A 1 312 ? -3.875 -1.952 14.613 1.00 98.06 312 ILE A O 1
ATOM 2299 N N . PHE A 1 313 ? -3.947 0.098 15.536 1.00 96.19 313 PHE A N 1
ATOM 2300 C CA . PHE A 1 313 ? -2.526 0.365 15.417 1.00 96.19 313 PHE A CA 1
ATOM 2301 C C . PHE A 1 313 ? -1.737 -0.574 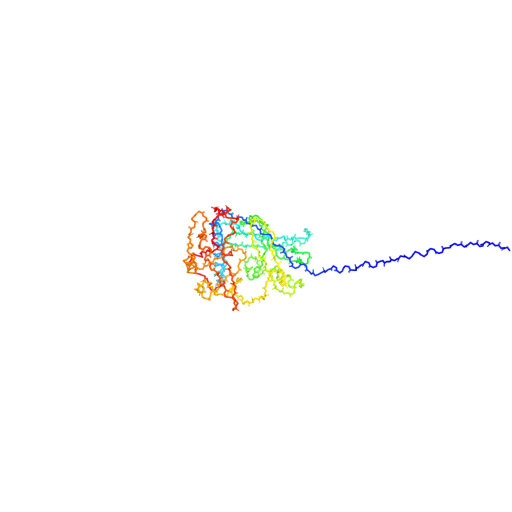16.350 1.00 96.19 313 PHE A C 1
ATOM 2303 O O . PHE A 1 313 ? -2.234 -0.917 17.434 1.00 96.19 313 PHE A O 1
ATOM 2310 N N . PRO A 1 314 ? -0.520 -1.019 15.977 1.00 94.25 314 PRO A N 1
ATOM 2311 C CA . PRO A 1 314 ? 0.295 -1.857 16.845 1.00 94.25 314 PRO A CA 1
ATOM 2312 C C . PRO A 1 314 ? 0.566 -1.164 18.183 1.00 94.25 314 PRO A C 1
ATOM 2314 O O . PRO A 1 314 ? 1.343 -0.221 18.266 1.00 94.25 314 PRO A O 1
ATOM 2317 N N . ARG A 1 315 ? -0.048 -1.665 19.261 1.00 94.44 315 ARG A N 1
ATOM 2318 C CA . ARG A 1 315 ? 0.021 -1.021 20.586 1.00 94.44 315 ARG A CA 1
ATOM 2319 C C . ARG A 1 315 ? 1.441 -0.857 21.128 1.00 94.44 315 ARG A C 1
ATOM 2321 O O . ARG A 1 315 ? 1.696 0.058 21.905 1.00 94.44 315 ARG A O 1
ATOM 2328 N N . SER A 1 316 ? 2.365 -1.728 20.717 1.00 93.06 316 SER A N 1
ATOM 2329 C CA . SER A 1 316 ? 3.785 -1.621 21.072 1.00 93.06 316 SER A CA 1
ATOM 2330 C C . SER A 1 316 ? 4.472 -0.394 20.465 1.00 93.06 316 SER A C 1
ATOM 2332 O O . SER A 1 316 ? 5.491 0.020 20.997 1.00 93.06 316 SER A O 1
ATOM 2334 N N . LEU A 1 317 ? 3.902 0.180 19.403 1.00 93.75 317 LEU A N 1
ATOM 2335 C CA . LEU A 1 317 ? 4.394 1.354 18.677 1.00 93.75 317 LEU A CA 1
ATOM 2336 C C . LEU A 1 317 ? 3.547 2.607 18.967 1.00 93.75 317 LEU A C 1
ATOM 2338 O O . LEU A 1 317 ? 3.729 3.648 18.349 1.00 93.75 317 LEU A O 1
ATOM 2342 N N . ASN A 1 318 ? 2.605 2.543 19.918 1.00 95.12 318 ASN A N 1
ATOM 2343 C CA . ASN A 1 318 ? 1.758 3.694 20.256 1.00 95.12 318 ASN A CA 1
ATOM 2344 C C . ASN A 1 318 ? 2.569 4.916 20.707 1.00 95.12 318 ASN A C 1
ATOM 2346 O O . ASN A 1 318 ? 2.132 6.044 20.501 1.00 95.12 318 ASN A O 1
ATOM 2350 N N . VAL A 1 319 ? 3.711 4.699 21.366 1.00 93.31 319 VAL A N 1
ATOM 2351 C CA . VAL A 1 319 ? 4.556 5.795 21.866 1.00 93.31 319 VAL A CA 1
ATOM 2352 C C . VAL A 1 319 ? 5.164 6.610 20.725 1.00 93.31 319 VAL A C 1
ATOM 2354 O O . VAL A 1 319 ? 5.307 7.821 20.867 1.00 93.31 319 VAL A O 1
ATOM 2357 N N . ASP A 1 320 ? 5.412 5.974 19.582 1.00 91.19 320 ASP A N 1
ATOM 2358 C CA . ASP A 1 320 ? 6.005 6.590 18.392 1.00 91.19 320 ASP A CA 1
ATOM 2359 C C . ASP A 1 320 ? 5.017 7.536 17.690 1.00 91.19 320 ASP A C 1
ATOM 2361 O O . ASP A 1 320 ? 5.419 8.465 17.001 1.00 91.19 320 ASP A O 1
ATOM 2365 N N . ILE A 1 321 ? 3.710 7.340 17.909 1.00 92.19 321 ILE A N 1
ATOM 2366 C CA . ILE A 1 321 ? 2.644 8.221 17.406 1.00 92.19 321 ILE A CA 1
ATOM 2367 C C . ILE A 1 321 ? 2.116 9.197 18.471 1.00 92.19 321 ILE A C 1
ATOM 2369 O O . ILE A 1 321 ? 1.068 9.813 18.280 1.00 92.19 321 ILE A O 1
ATOM 2373 N N . GLY A 1 322 ? 2.807 9.328 19.610 1.00 92.44 322 GLY A N 1
ATOM 2374 C CA . GLY A 1 322 ? 2.434 10.244 20.697 1.00 92.44 322 GLY A CA 1
ATOM 2375 C C . GLY A 1 322 ? 1.365 9.715 21.663 1.00 92.44 322 GLY A C 1
ATOM 2376 O O . GLY A 1 322 ? 0.823 10.476 22.467 1.00 92.44 322 GLY A O 1
ATOM 2377 N N . GLY A 1 323 ? 1.046 8.422 21.598 1.00 94.31 323 GLY A N 1
ATOM 2378 C CA . GLY A 1 323 ? 0.136 7.742 22.516 1.00 94.31 323 GLY A CA 1
ATOM 2379 C C . GLY A 1 323 ? 0.839 7.057 23.692 1.00 94.31 323 GLY A C 1
ATOM 2380 O O . GLY A 1 323 ? 2.035 7.208 23.939 1.00 94.31 323 GLY A O 1
ATOM 2381 N N . THR A 1 324 ? 0.082 6.254 24.436 1.00 94.44 324 THR A N 1
ATOM 2382 C CA . THR A 1 324 ? 0.573 5.411 25.532 1.00 94.44 324 THR A CA 1
ATOM 2383 C C . THR A 1 324 ? 0.391 3.928 25.213 1.00 94.44 324 THR A C 1
ATOM 2385 O O . THR A 1 324 ? -0.452 3.538 24.405 1.00 94.44 324 THR A O 1
ATOM 2388 N N . ALA A 1 325 ? 1.137 3.057 25.898 1.00 90.06 325 ALA A N 1
ATOM 2389 C CA . ALA A 1 325 ? 1.068 1.606 25.685 1.00 90.06 325 ALA A CA 1
ATOM 2390 C C . ALA A 1 325 ? -0.326 0.985 25.940 1.00 90.06 325 ALA A C 1
ATOM 2392 O O . ALA A 1 325 ? -0.604 -0.119 25.473 1.00 90.06 325 ALA A O 1
ATOM 2393 N N . ASN A 1 326 ? -1.198 1.672 26.690 1.00 92.56 326 ASN A N 1
ATOM 2394 C CA . ASN A 1 326 ? -2.549 1.198 27.005 1.00 92.56 326 ASN A CA 1
ATOM 2395 C C . ASN A 1 326 ? -3.614 1.704 26.027 1.00 92.56 326 ASN A C 1
ATOM 2397 O O . ASN A 1 326 ? -4.744 1.211 26.067 1.00 92.56 326 ASN A O 1
ATOM 2401 N N . ASP A 1 327 ? -3.277 2.674 25.179 1.00 97.25 327 ASP A N 1
ATOM 2402 C CA . ASP A 1 327 ? -4.217 3.216 24.209 1.00 97.25 327 ASP A CA 1
ATOM 2403 C C . ASP A 1 327 ? -4.518 2.205 23.098 1.00 97.25 327 ASP A C 1
ATOM 2405 O O . ASP A 1 327 ? -3.734 1.301 22.790 1.00 97.25 327 ASP A O 1
ATOM 2409 N N . ILE A 1 328 ? -5.692 2.351 22.492 1.00 98.44 328 ILE A N 1
ATOM 2410 C CA . ILE A 1 328 ? -6.149 1.505 21.393 1.00 98.44 328 ILE A CA 1
ATOM 2411 C C . ILE A 1 328 ? -6.617 2.436 20.284 1.00 98.44 328 ILE A C 1
ATOM 2413 O O . ILE A 1 328 ? -7.750 2.916 20.317 1.00 98.44 328 ILE A O 1
ATOM 2417 N N . PHE A 1 329 ? -5.727 2.718 19.336 1.00 98.38 329 PHE A N 1
ATOM 2418 C CA . PHE A 1 329 ? -6.016 3.569 18.185 1.00 98.38 329 PHE A CA 1
ATOM 2419 C C . PHE A 1 329 ? -6.524 2.731 17.019 1.00 98.38 329 PHE A C 1
ATOM 2421 O O . PHE A 1 329 ? -5.946 1.692 16.713 1.00 98.38 329 PHE A O 1
ATOM 2428 N N . LEU A 1 330 ? -7.602 3.173 16.383 1.00 98.44 330 LEU A N 1
ATOM 2429 C CA . LEU A 1 330 ? -8.126 2.605 15.149 1.00 98.44 330 LEU A CA 1
ATOM 2430 C C . LEU A 1 330 ? -7.259 3.061 13.969 1.00 98.44 330 LEU A C 1
ATOM 2432 O O . LEU A 1 330 ? -6.816 4.206 13.936 1.00 98.44 330 LEU A O 1
ATOM 2436 N N . ILE A 1 331 ? -7.069 2.184 12.984 1.00 97.19 331 ILE A N 1
ATOM 2437 C CA . ILE A 1 331 ? -6.368 2.509 11.723 1.00 97.19 331 ILE A CA 1
ATOM 2438 C C . ILE A 1 331 ? -7.309 2.998 10.613 1.00 97.19 331 ILE A C 1
ATOM 2440 O O . ILE A 1 331 ? -6.886 3.154 9.472 1.00 97.19 331 ILE A O 1
ATOM 2444 N N . ALA A 1 332 ? -8.594 3.185 10.916 1.00 96.81 332 ALA A N 1
ATOM 2445 C CA . ALA A 1 332 ? -9.537 3.771 9.973 1.00 96.81 332 ALA A CA 1
ATOM 2446 C C . ALA A 1 332 ? -9.339 5.291 9.917 1.00 96.81 332 ALA A C 1
ATOM 2448 O O . ALA A 1 332 ? -9.244 5.925 10.970 1.00 96.81 332 ALA A O 1
ATOM 2449 N N . GLY A 1 333 ? -9.332 5.864 8.714 1.00 94.62 333 GLY A N 1
ATOM 2450 C CA . GLY A 1 333 ? -9.269 7.311 8.494 1.00 94.62 333 GLY A CA 1
ATOM 2451 C C . GLY A 1 333 ? -10.397 7.809 7.592 1.00 94.62 333 GLY A C 1
ATOM 2452 O O . GLY A 1 333 ? -10.893 7.071 6.736 1.00 94.62 333 GLY A O 1
ATOM 2453 N N . ASP A 1 334 ? -10.807 9.060 7.797 1.00 92.75 334 ASP A N 1
ATOM 2454 C CA . ASP A 1 334 ? -11.776 9.743 6.937 1.00 92.75 334 ASP A CA 1
ATOM 2455 C C . ASP A 1 334 ? -11.069 10.331 5.718 1.00 92.75 334 ASP A C 1
ATOM 2457 O O . ASP A 1 334 ? -10.099 11.071 5.856 1.00 92.75 334 ASP A O 1
ATOM 2461 N N . LEU A 1 335 ? -11.600 10.052 4.531 1.00 87.19 335 LEU A N 1
ATOM 2462 C CA . LEU A 1 335 ? -11.176 10.678 3.286 1.00 87.19 335 LEU A CA 1
ATOM 2463 C C . LEU A 1 335 ? -11.593 12.151 3.175 1.00 87.19 335 LEU A C 1
ATOM 2465 O O . LEU A 1 335 ? -11.151 12.816 2.259 1.00 87.19 335 LEU A O 1
ATOM 2469 N N . GLY A 1 336 ? -12.421 12.707 4.060 1.00 75.69 336 GLY A N 1
ATOM 2470 C CA . GLY A 1 336 ? -12.644 14.157 4.134 1.00 75.69 336 GLY A CA 1
ATOM 2471 C C . GLY A 1 336 ? -13.516 14.738 3.012 1.00 75.69 336 GLY A C 1
ATOM 2472 O O . GLY A 1 336 ? -13.272 15.840 2.526 1.00 75.69 336 GLY A O 1
ATOM 2473 N N . GLY A 1 337 ? -14.562 14.020 2.595 1.00 57.62 337 GLY A N 1
ATOM 2474 C CA . GLY A 1 337 ? -15.564 14.520 1.648 1.00 57.62 337 GLY A CA 1
ATOM 2475 C C . GLY A 1 337 ? -15.100 14.656 0.193 1.00 57.62 337 GLY A C 1
ATOM 2476 O O . GLY A 1 337 ? -15.856 15.199 -0.617 1.00 57.62 337 GLY A O 1
ATOM 2477 N N . PHE A 1 338 ? -13.906 14.168 -0.172 1.00 54.72 338 PHE A N 1
ATOM 2478 C CA . PHE A 1 338 ? -13.469 14.149 -1.570 1.00 54.72 338 PHE A CA 1
ATOM 2479 C C . PHE A 1 338 ? -14.449 13.323 -2.424 1.00 54.72 338 PHE A C 1
ATOM 2481 O O . PHE A 1 338 ? -14.681 12.144 -2.136 1.00 54.72 338 PHE A O 1
ATOM 2488 N N . PRO A 1 339 ? -15.052 13.906 -3.479 1.00 48.19 339 PRO A N 1
ATOM 2489 C CA . PRO A 1 339 ? -15.850 13.138 -4.419 1.00 48.19 339 PRO A CA 1
ATOM 2490 C C . PRO A 1 339 ? -14.899 12.291 -5.270 1.00 48.19 339 PRO A C 1
ATOM 2492 O O . PRO A 1 339 ? -14.276 12.810 -6.196 1.00 48.19 339 PRO A O 1
ATOM 2495 N N . PHE A 1 340 ? -14.784 11.000 -4.948 1.00 53.88 340 PHE A N 1
ATOM 2496 C CA . PHE A 1 340 ? -14.018 10.036 -5.738 1.00 53.88 340 PHE A CA 1
ATOM 2497 C C . PHE A 1 340 ? -14.493 10.061 -7.190 1.00 53.88 340 PHE A C 1
ATOM 2499 O O . PHE A 1 340 ? -15.683 9.872 -7.470 1.00 53.88 340 PHE A O 1
ATOM 2506 N N . SER A 1 341 ? -13.572 10.311 -8.123 1.00 48.28 341 SER A N 1
ATOM 2507 C CA . SER A 1 341 ? -13.878 10.119 -9.536 1.00 48.28 341 SER A CA 1
ATOM 2508 C C . SER A 1 341 ? -14.162 8.634 -9.793 1.00 48.28 341 SER A C 1
ATOM 2510 O O . SER A 1 341 ? -13.514 7.768 -9.211 1.00 48.28 341 SER A O 1
ATOM 2512 N N . GLN A 1 342 ? -15.105 8.317 -10.686 1.00 45.31 342 GLN A N 1
ATOM 2513 C CA . GLN A 1 342 ? -15.365 6.922 -11.086 1.00 45.31 342 GLN A CA 1
ATOM 2514 C C . GLN A 1 342 ? -14.179 6.267 -11.824 1.00 45.31 342 GLN A C 1
ATOM 2516 O O . GLN A 1 342 ? -14.256 5.085 -12.149 1.00 45.31 342 GLN A O 1
ATOM 2521 N N . ASN A 1 343 ? -13.114 7.031 -12.096 1.00 41.78 343 ASN A N 1
ATOM 2522 C CA . ASN A 1 343 ? -11.922 6.599 -12.822 1.00 41.78 343 ASN A CA 1
ATOM 2523 C C . ASN A 1 343 ? -10.724 6.298 -11.898 1.00 41.78 343 ASN A C 1
ATOM 2525 O O . ASN A 1 343 ? -9.644 5.993 -12.402 1.00 41.78 343 ASN A O 1
ATOM 2529 N N . LEU A 1 344 ? -10.899 6.402 -10.572 1.00 50.94 344 LEU A N 1
ATOM 2530 C CA . LEU A 1 344 ? -9.921 5.903 -9.598 1.00 50.94 344 LEU A CA 1
ATOM 2531 C C . LEU A 1 344 ? -9.858 4.373 -9.600 1.00 50.94 344 LEU A C 1
ATOM 2533 O O . LEU A 1 344 ? -10.935 3.736 -9.679 1.00 50.94 344 LEU A O 1
#